Protein AF-A0A925FI63-F1 (afdb_monomer)

Structure (mmCIF, N/CA/C/O backbone):
data_AF-A0A925FI63-F1
#
_entry.id   AF-A0A925FI63-F1
#
loop_
_atom_site.group_PDB
_atom_site.id
_atom_site.type_symbol
_atom_site.label_atom_id
_atom_site.label_alt_id
_atom_site.label_comp_id
_atom_site.label_asym_id
_atom_site.label_entity_id
_atom_site.label_seq_id
_atom_site.pdbx_PDB_ins_code
_atom_site.Cartn_x
_atom_site.Cartn_y
_atom_site.Cartn_z
_atom_site.occupancy
_atom_site.B_iso_or_equiv
_atom_site.auth_seq_id
_atom_site.auth_comp_id
_atom_site.auth_asym_id
_atom_site.auth_atom_id
_atom_site.pdbx_PDB_model_num
ATOM 1 N N . ILE A 1 1 ? -0.414 -4.138 1.742 1.00 45.34 1 ILE A N 1
ATOM 2 C CA . ILE A 1 1 ? 0.112 -5.379 2.376 1.00 45.34 1 ILE A CA 1
ATOM 3 C C . ILE A 1 1 ? -1.006 -6.396 2.605 1.00 45.34 1 ILE A C 1
ATOM 5 O O . ILE A 1 1 ? -0.870 -7.529 2.166 1.00 45.34 1 ILE A O 1
ATOM 9 N N . ILE A 1 2 ? -2.132 -6.002 3.207 1.00 48.38 2 ILE A N 1
ATOM 10 C CA . ILE A 1 2 ? -3.212 -6.936 3.569 1.00 48.38 2 ILE A CA 1
ATOM 11 C C . ILE A 1 2 ? -3.886 -7.582 2.339 1.00 48.38 2 ILE A C 1
ATOM 13 O O . ILE A 1 2 ? -4.010 -8.804 2.299 1.00 48.38 2 ILE A O 1
ATOM 17 N N . ASN A 1 3 ? -4.197 -6.800 1.296 1.00 46.66 3 ASN A N 1
ATOM 18 C CA . ASN A 1 3 ? -4.829 -7.303 0.059 1.00 46.66 3 ASN A CA 1
ATOM 19 C C . ASN A 1 3 ? -3.966 -8.270 -0.764 1.00 46.66 3 ASN A C 1
ATOM 21 O O . ASN A 1 3 ? -4.492 -8.965 -1.622 1.00 46.66 3 ASN A O 1
ATOM 25 N N . CYS A 1 4 ? -2.649 -8.308 -0.549 1.00 39.97 4 CYS A N 1
ATOM 26 C CA . CYS A 1 4 ? -1.737 -9.068 -1.411 1.00 39.97 4 CYS A CA 1
ATOM 27 C C . CYS A 1 4 ? -1.257 -10.383 -0.780 1.00 39.97 4 CYS A C 1
ATOM 29 O O . CYS A 1 4 ? -0.606 -11.169 -1.460 1.00 39.97 4 CYS A O 1
ATOM 31 N N . GLY A 1 5 ? -1.536 -10.622 0.508 1.00 48.56 5 GLY A N 1
ATOM 32 C CA . GLY A 1 5 ? -0.980 -11.772 1.230 1.00 48.56 5 GLY A CA 1
ATOM 33 C C . GLY A 1 5 ? -1.893 -12.349 2.304 1.00 48.56 5 GLY A C 1
ATOM 34 O O . GLY A 1 5 ? -2.133 -13.551 2.299 1.00 48.56 5 GLY A O 1
ATOM 35 N N . LEU A 1 6 ? -2.437 -11.510 3.193 1.00 51.53 6 LEU A N 1
ATOM 36 C CA . LEU A 1 6 ? -3.276 -11.982 4.301 1.00 51.53 6 LEU A CA 1
ATOM 37 C C . LEU A 1 6 ? -4.616 -12.539 3.795 1.00 51.53 6 LEU A C 1
ATOM 39 O O . LEU A 1 6 ? -5.039 -13.605 4.227 1.00 51.53 6 LEU A O 1
ATOM 43 N N . ALA A 1 7 ? -5.242 -11.862 2.829 1.00 54.31 7 ALA A N 1
ATOM 44 C CA . ALA A 1 7 ? -6.525 -12.285 2.267 1.00 54.31 7 ALA A CA 1
ATOM 45 C C . ALA A 1 7 ? -6.480 -13.672 1.594 1.00 54.31 7 ALA A C 1
ATOM 47 O O . ALA A 1 7 ? -7.486 -14.369 1.581 1.00 54.31 7 ALA A O 1
ATOM 48 N N . ASN A 1 8 ? -5.309 -14.102 1.106 1.00 54.06 8 ASN A N 1
ATOM 49 C CA . ASN A 1 8 ? -5.122 -15.409 0.466 1.00 54.06 8 ASN A CA 1
ATOM 50 C C . ASN A 1 8 ? -4.981 -16.571 1.465 1.00 54.06 8 ASN A C 1
ATOM 52 O O . ASN A 1 8 ? -4.957 -17.724 1.040 1.00 54.06 8 ASN A O 1
ATOM 56 N N . GLN A 1 9 ? -4.839 -16.292 2.767 1.00 56.41 9 GLN A N 1
ATOM 57 C CA . GLN A 1 9 ? -4.742 -17.327 3.805 1.00 56.41 9 GLN A CA 1
ATOM 58 C C . GLN A 1 9 ? -6.076 -17.638 4.489 1.00 56.41 9 GLN A C 1
ATOM 60 O O . GLN A 1 9 ? -6.169 -18.636 5.199 1.00 56.41 9 GLN A O 1
ATOM 65 N N . PHE A 1 10 ? -7.102 -16.816 4.268 1.00 53.41 10 PHE A N 1
ATOM 66 C CA . PHE A 1 10 ? -8.439 -17.044 4.800 1.00 53.41 10 PHE A CA 1
ATOM 67 C C . PHE A 1 10 ? -9.360 -17.579 3.706 1.00 53.41 10 PHE A C 1
ATOM 69 O O . PHE A 1 10 ? -9.357 -17.079 2.580 1.00 53.41 10 PHE A O 1
ATOM 76 N N . VAL A 1 11 ? -10.191 -18.568 4.039 1.00 56.22 11 VAL A N 1
ATOM 77 C CA . VAL A 1 11 ? -11.285 -18.963 3.151 1.00 56.22 11 VAL A CA 1
ATOM 78 C C . VAL A 1 11 ? -12.313 -17.833 3.169 1.00 56.22 11 VAL A C 1
ATOM 80 O O . VAL A 1 11 ? -12.628 -17.285 4.225 1.00 56.22 11 VAL A O 1
ATOM 83 N N . ALA A 1 12 ? -12.855 -17.463 2.006 1.00 59.50 12 ALA A N 1
ATOM 84 C CA . ALA A 1 12 ? -13.860 -16.401 1.907 1.00 59.50 12 ALA A CA 1
ATOM 85 C C . ALA A 1 12 ? -15.087 -16.652 2.812 1.00 59.50 12 ALA A C 1
ATOM 87 O O . ALA A 1 12 ? -15.802 -15.715 3.149 1.00 59.50 12 ALA A O 1
ATOM 88 N N . SER A 1 13 ? -15.327 -17.897 3.234 1.00 62.25 13 SER A N 1
ATOM 89 C CA . SER A 1 13 ? -16.376 -18.303 4.174 1.00 62.25 13 SER A CA 1
ATOM 90 C C . SER A 1 13 ? -16.110 -17.964 5.643 1.00 62.25 13 SER A C 1
ATOM 92 O O . SER A 1 13 ? -17.031 -18.094 6.439 1.00 62.25 13 SER A O 1
ATOM 94 N N . ASP A 1 14 ? -14.906 -17.540 6.027 1.00 69.06 14 ASP A N 1
ATOM 95 C CA . ASP A 1 14 ? -14.520 -17.527 7.451 1.00 69.06 14 ASP A CA 1
ATOM 96 C C . ASP A 1 14 ? -14.537 -16.126 8.072 1.00 69.06 14 ASP A C 1
ATOM 98 O O . ASP A 1 14 ? -14.481 -15.969 9.292 1.00 69.06 14 ASP A O 1
ATOM 102 N N . TRP A 1 15 ? -14.619 -15.091 7.239 1.00 80.31 15 TRP A N 1
ATOM 103 C CA . TRP A 1 15 ? -14.529 -13.699 7.662 1.00 80.31 15 TRP A CA 1
ATOM 104 C C . TRP A 1 15 ? -15.121 -12.760 6.609 1.00 80.31 15 TRP A C 1
ATOM 106 O O . TRP A 1 15 ? -15.224 -13.114 5.432 1.00 80.31 15 TRP A O 1
ATOM 116 N N . LEU A 1 16 ? -15.494 -11.553 7.034 1.00 84.00 16 LEU A N 1
ATOM 117 C CA . LEU A 1 16 ? -15.921 -10.473 6.146 1.00 84.00 16 LEU A CA 1
ATOM 118 C C . LEU A 1 16 ? -14.980 -9.265 6.298 1.00 84.00 16 LEU A C 1
ATOM 120 O O . LEU A 1 16 ? -15.116 -8.515 7.267 1.00 84.00 16 LEU A O 1
ATOM 124 N N . PRO A 1 17 ? -14.009 -9.074 5.386 1.00 88.25 17 PRO A N 1
ATOM 125 C CA . PRO A 1 17 ? -13.094 -7.940 5.444 1.00 88.25 17 PRO A CA 1
ATOM 126 C C . PRO A 1 17 ? -13.713 -6.669 4.859 1.00 88.25 17 PRO A C 1
ATOM 128 O O . PRO A 1 17 ? -14.092 -6.644 3.689 1.00 88.25 17 PRO A O 1
ATOM 131 N N . LEU A 1 18 ? -13.723 -5.589 5.640 1.00 89.88 18 LEU A N 1
ATOM 132 C CA . LEU A 1 18 ? -14.043 -4.240 5.177 1.00 89.88 18 LEU A CA 1
ATOM 133 C C . LEU A 1 18 ? -12.811 -3.353 5.293 1.00 89.88 18 LEU A C 1
ATOM 135 O O . LEU A 1 18 ? -12.289 -3.123 6.383 1.00 89.88 18 LEU A O 1
ATOM 139 N N . TYR A 1 19 ? -12.354 -2.845 4.155 1.00 89.31 19 TYR A N 1
ATOM 140 C CA . TYR A 1 19 ? -11.209 -1.948 4.087 1.00 89.31 19 TYR A CA 1
ATOM 141 C C . TYR A 1 19 ? -11.679 -0.505 4.155 1.00 89.31 19 TYR A C 1
ATOM 143 O O . TYR A 1 19 ? -12.464 -0.062 3.319 1.00 89.31 19 TYR A O 1
ATOM 151 N N . VAL A 1 20 ? -11.155 0.234 5.125 1.00 90.69 20 VAL A N 1
ATOM 152 C CA . VAL A 1 20 ? -11.489 1.636 5.352 1.00 90.69 20 VAL A CA 1
ATOM 153 C C . VAL A 1 20 ? -10.213 2.463 5.259 1.00 90.69 20 VAL A C 1
ATOM 155 O O . VAL A 1 20 ? -9.193 2.151 5.874 1.00 90.69 20 VAL A O 1
ATOM 158 N N . ARG A 1 21 ? -10.276 3.530 4.467 1.00 88.62 21 ARG A N 1
ATOM 159 C CA . ARG A 1 21 ? -9.294 4.619 4.439 1.00 88.62 21 ARG A CA 1
ATOM 160 C C . ARG A 1 21 ? -10.022 5.914 4.753 1.00 88.62 21 ARG A C 1
ATOM 162 O O . ARG A 1 21 ? -11.227 5.990 4.527 1.00 88.62 21 ARG A O 1
ATOM 169 N N . ARG A 1 22 ? -9.307 6.930 5.238 1.00 87.44 22 ARG A N 1
ATOM 170 C CA . ARG A 1 22 ? -9.926 8.204 5.626 1.00 87.44 22 ARG A CA 1
ATOM 171 C C . ARG A 1 22 ? -10.700 8.839 4.469 1.00 87.44 22 ARG A C 1
ATOM 173 O O . ARG A 1 22 ? -11.869 9.171 4.630 1.00 87.44 22 ARG A O 1
ATOM 180 N N . GLY A 1 23 ? -10.063 9.008 3.309 1.00 84.94 23 GLY A N 1
ATOM 181 C CA . GLY A 1 23 ? -10.637 9.825 2.237 1.00 84.94 23 GLY A CA 1
ATOM 182 C C . GLY A 1 23 ? -10.807 11.270 2.718 1.00 84.94 23 GLY A C 1
ATOM 183 O O . GLY A 1 23 ? -9.827 11.897 3.118 1.00 84.94 23 GLY A O 1
ATOM 184 N N . THR A 1 24 ? -12.041 11.778 2.716 1.00 81.88 24 THR A N 1
ATOM 185 C CA . THR A 1 24 ? -12.389 13.103 3.259 1.00 81.88 24 THR A CA 1
ATOM 186 C C . THR A 1 24 ? -12.536 13.105 4.779 1.00 81.88 24 THR A C 1
ATOM 188 O O . THR A 1 24 ? -12.012 14.004 5.427 1.00 81.88 24 THR A O 1
ATOM 191 N N . GLU A 1 25 ? -13.218 12.107 5.342 1.00 89.19 25 GLU A N 1
ATOM 192 C CA . GLU A 1 25 ? -13.495 11.966 6.776 1.00 89.19 25 GLU A CA 1
ATOM 193 C C . GLU A 1 25 ? -13.650 10.473 7.114 1.00 89.19 25 GLU A C 1
ATOM 195 O O . GLU A 1 25 ? -14.306 9.719 6.386 1.00 89.19 25 GLU A O 1
ATOM 200 N N . LEU A 1 26 ? -12.985 10.020 8.180 1.00 90.31 26 LEU A N 1
ATOM 201 C CA . LEU A 1 26 ? -12.844 8.598 8.492 1.00 90.31 26 LEU A CA 1
ATOM 202 C C . LEU A 1 26 ? -14.141 7.920 8.957 1.00 90.31 26 LEU A C 1
ATOM 204 O O . LEU A 1 26 ? -14.390 6.778 8.571 1.00 90.31 26 LEU A O 1
ATOM 208 N N . ASN A 1 27 ? -14.946 8.592 9.779 1.00 90.94 27 ASN A N 1
ATOM 209 C CA . ASN A 1 27 ? -16.224 8.075 10.271 1.00 90.94 27 ASN A CA 1
ATOM 210 C C . ASN A 1 27 ? -17.210 7.920 9.107 1.00 90.94 27 ASN A C 1
ATOM 212 O O . ASN A 1 27 ? -17.804 6.859 8.950 1.00 90.94 27 ASN A O 1
ATOM 216 N N . GLU A 1 28 ? -17.288 8.913 8.217 1.00 89.38 28 GLU A N 1
ATOM 217 C CA . GLU A 1 28 ? -18.109 8.807 7.003 1.00 89.38 28 GLU A CA 1
ATOM 218 C C . GLU A 1 28 ? -17.638 7.673 6.085 1.00 89.38 28 GLU A C 1
ATOM 220 O O . GLU A 1 28 ? -18.441 6.971 5.470 1.00 89.38 28 GLU A O 1
ATOM 225 N N . SER A 1 29 ? -16.323 7.485 5.959 1.00 90.19 29 SER A N 1
ATOM 226 C CA . SER A 1 29 ? -15.766 6.389 5.165 1.00 90.19 29 SER A CA 1
ATOM 227 C C . SER A 1 29 ? -16.062 5.016 5.771 1.00 90.19 29 SER A C 1
ATOM 229 O O . SER A 1 29 ? -16.302 4.073 5.016 1.00 90.19 29 SER A O 1
ATOM 231 N N . LEU A 1 30 ? -16.094 4.902 7.101 1.00 91.44 30 LEU A N 1
ATOM 232 C CA . LEU A 1 30 ? -16.536 3.693 7.793 1.00 91.44 30 LEU A CA 1
ATOM 233 C C . LEU A 1 30 ? -18.023 3.419 7.531 1.00 91.44 30 LEU A C 1
ATOM 235 O O . LEU A 1 30 ? -18.362 2.307 7.128 1.00 91.44 30 LEU A O 1
ATOM 239 N N . ASP A 1 31 ? -18.882 4.430 7.672 1.00 89.50 31 ASP A N 1
ATOM 240 C CA . ASP A 1 31 ? -20.321 4.306 7.409 1.00 89.50 31 ASP A CA 1
ATOM 241 C C . ASP A 1 31 ? -20.589 3.875 5.963 1.00 89.50 31 ASP A C 1
ATOM 243 O O . ASP A 1 31 ? -21.378 2.964 5.709 1.00 89.50 31 ASP A O 1
ATOM 247 N N . ARG A 1 32 ? -19.878 4.472 4.996 1.00 88.38 32 ARG A N 1
ATOM 248 C CA . ARG A 1 32 ? -19.961 4.075 3.582 1.00 88.38 32 ARG A CA 1
ATOM 249 C C . ARG A 1 32 ? -19.519 2.631 3.361 1.00 88.38 32 ARG A C 1
ATOM 251 O O . ARG A 1 32 ? -20.158 1.927 2.584 1.00 88.38 32 ARG A O 1
ATOM 258 N N . ALA A 1 33 ? -18.445 2.186 4.015 1.00 89.25 33 ALA A N 1
ATOM 259 C CA . ALA A 1 33 ? -17.952 0.817 3.879 1.00 89.25 33 ALA A CA 1
ATOM 260 C C . ALA A 1 33 ? -18.935 -0.211 4.462 1.00 89.25 33 ALA A C 1
ATOM 262 O O . ALA A 1 33 ? -19.157 -1.254 3.850 1.00 89.25 33 ALA A O 1
ATOM 263 N N . LEU A 1 34 ? -19.552 0.098 5.606 1.00 88.56 34 LEU A N 1
ATOM 264 C CA . LEU A 1 34 ? -20.586 -0.734 6.226 1.00 88.56 34 LEU A CA 1
ATOM 265 C C . LEU A 1 34 ? -21.856 -0.782 5.370 1.00 88.56 34 LEU A C 1
ATOM 267 O O . LEU A 1 34 ? -22.384 -1.861 5.116 1.00 88.56 34 LEU A O 1
ATOM 271 N N . ALA A 1 35 ? -22.310 0.367 4.866 1.00 86.00 35 ALA A N 1
ATOM 272 C CA . ALA A 1 35 ? -23.484 0.445 4.001 1.00 86.00 35 ALA A CA 1
ATOM 273 C C . ALA A 1 35 ? -23.282 -0.300 2.673 1.00 86.00 35 ALA A C 1
ATOM 275 O O . ALA A 1 35 ? -24.187 -0.988 2.218 1.00 86.00 35 ALA A O 1
ATOM 276 N N . ALA A 1 36 ? -22.094 -0.206 2.067 1.00 85.81 36 ALA A N 1
ATOM 277 C CA . ALA A 1 36 ? -21.779 -0.912 0.824 1.00 85.81 36 ALA A CA 1
ATOM 278 C C . ALA A 1 36 ? -21.713 -2.440 0.993 1.00 85.81 36 ALA A C 1
ATOM 280 O O . ALA A 1 36 ? -21.886 -3.168 0.017 1.00 85.81 36 ALA A O 1
ATOM 281 N N . ALA A 1 37 ? -21.441 -2.922 2.208 1.00 84.56 37 ALA A N 1
ATOM 282 C CA . ALA A 1 37 ? -21.409 -4.346 2.520 1.00 84.56 37 ALA A CA 1
ATOM 283 C C . ALA A 1 37 ? -22.802 -4.941 2.774 1.00 84.56 37 ALA A C 1
ATOM 285 O O . ALA A 1 37 ? -22.958 -6.152 2.675 1.00 84.56 37 ALA A O 1
ATOM 286 N N . ASN A 1 38 ? -23.793 -4.105 3.092 1.00 81.12 38 ASN A N 1
ATOM 287 C CA . ASN A 1 38 ? -25.161 -4.527 3.371 1.00 81.12 38 ASN A CA 1
ATOM 288 C C . ASN A 1 38 ? -25.912 -4.723 2.048 1.00 81.12 38 ASN A C 1
ATOM 290 O O . ASN A 1 38 ? -26.281 -3.755 1.377 1.00 81.12 38 ASN A O 1
ATOM 294 N N . THR A 1 39 ? -26.105 -5.981 1.650 1.00 72.00 39 THR A N 1
ATOM 295 C CA . THR A 1 39 ? -26.729 -6.326 0.365 1.00 72.00 39 THR A CA 1
ATOM 296 C C . THR A 1 39 ? -28.251 -6.375 0.426 1.00 72.00 39 THR A C 1
ATOM 298 O O . THR A 1 39 ? -28.908 -6.092 -0.577 1.00 72.00 39 THR A O 1
ATOM 301 N N . ASP A 1 40 ? -28.815 -6.663 1.597 1.00 67.31 40 ASP A N 1
ATOM 302 C CA . ASP A 1 40 ? -30.262 -6.757 1.808 1.00 67.31 40 ASP A CA 1
ATOM 303 C C . ASP A 1 40 ? -30.962 -5.387 1.906 1.00 67.31 40 ASP A C 1
ATOM 305 O O . ASP A 1 40 ? -32.195 -5.318 1.911 1.00 67.31 40 ASP A O 1
ATOM 309 N N . GLY A 1 41 ? -30.204 -4.284 1.991 1.00 61.34 41 GLY A N 1
ATOM 310 C CA . GLY A 1 41 ? -30.737 -2.916 2.039 1.00 61.34 41 GLY A CA 1
ATOM 311 C C . GLY A 1 41 ? -31.584 -2.627 3.282 1.00 61.34 41 GLY A C 1
ATOM 312 O O . GLY A 1 41 ? -32.287 -1.614 3.340 1.00 61.34 41 GLY A O 1
ATOM 313 N N . ARG A 1 42 ? -31.538 -3.517 4.279 1.00 60.09 42 ARG A N 1
ATOM 314 C CA . ARG A 1 42 ? -32.189 -3.310 5.567 1.00 60.09 42 ARG A CA 1
ATOM 315 C C . ARG A 1 42 ? -31.421 -2.225 6.304 1.00 60.09 42 ARG A C 1
ATOM 317 O O . ARG A 1 42 ? -30.203 -2.283 6.423 1.00 60.09 42 ARG A O 1
ATOM 324 N N . GLN A 1 43 ? -32.129 -1.186 6.725 1.00 58.06 43 GLN A N 1
ATOM 325 C CA . GLN A 1 43 ? -31.532 -0.163 7.566 1.00 58.06 43 GLN A CA 1
ATOM 326 C C . GLN A 1 43 ? -31.509 -0.672 9.001 1.00 58.06 43 GLN A C 1
ATOM 328 O O . GLN A 1 43 ? -32.552 -1.081 9.520 1.00 58.06 43 GLN A O 1
ATOM 333 N N . ALA A 1 44 ? -30.342 -0.579 9.638 1.00 60.28 44 ALA A N 1
ATOM 334 C CA . ALA A 1 44 ? -30.198 -0.825 11.062 1.00 60.28 44 ALA A CA 1
ATOM 335 C C . ALA A 1 44 ? -31.259 -0.007 11.811 1.00 60.28 44 ALA A C 1
ATOM 337 O O . ALA A 1 44 ? -31.271 1.223 11.753 1.00 60.28 44 ALA A O 1
ATOM 338 N N . VAL A 1 45 ? -32.183 -0.716 12.461 1.00 54.25 45 VAL A N 1
ATOM 339 C CA . VAL A 1 45 ? -33.442 -0.145 12.972 1.00 54.25 45 VAL A CA 1
ATOM 340 C C . VAL A 1 45 ? -33.200 0.863 14.099 1.00 54.25 45 VAL A C 1
ATOM 342 O O . VAL A 1 45 ? -34.012 1.758 14.298 1.00 54.25 45 VAL A O 1
ATOM 345 N N . ASP A 1 46 ? -32.075 0.747 14.802 1.00 58.19 46 ASP A N 1
ATOM 346 C CA . ASP A 1 46 ? -31.565 1.740 15.743 1.00 58.19 46 ASP A CA 1
ATOM 347 C C . ASP A 1 46 ? -30.153 1.308 16.182 1.00 58.19 46 ASP A C 1
ATOM 349 O O . ASP A 1 46 ? -29.913 0.108 16.358 1.00 58.19 46 ASP A O 1
ATOM 353 N N . GLY A 1 47 ? -29.213 2.240 16.378 1.00 60.66 47 GLY A N 1
ATOM 354 C CA . GLY A 1 47 ? -27.926 1.920 17.032 1.00 60.66 47 GLY A CA 1
ATOM 355 C C . GLY A 1 47 ? -26.627 2.252 16.289 1.00 60.66 47 GLY A C 1
ATOM 356 O O . GLY A 1 47 ? -25.589 1.677 16.626 1.00 60.66 47 GLY A O 1
ATOM 357 N N . GLY A 1 48 ? -26.657 3.158 15.306 1.00 78.44 48 GLY A N 1
ATOM 358 C CA . GLY A 1 48 ? -25.447 3.682 14.656 1.00 78.44 48 GLY A CA 1
ATOM 359 C C . GLY A 1 48 ? -24.545 2.589 14.066 1.00 78.44 48 GLY A C 1
ATOM 360 O O . GLY A 1 48 ? -25.024 1.560 13.582 1.00 78.44 48 GLY A O 1
ATOM 361 N N . VAL A 1 49 ? -23.229 2.792 14.140 1.00 83.62 49 VAL A N 1
ATOM 362 C CA . VAL A 1 49 ? -22.211 1.874 13.594 1.00 83.62 49 VAL A CA 1
ATOM 363 C C . VAL A 1 49 ? -22.323 0.468 14.205 1.00 83.62 49 VAL A C 1
ATOM 365 O O . VAL A 1 49 ? -22.207 -0.538 13.505 1.00 83.62 49 VAL A O 1
ATOM 368 N N . VAL A 1 50 ? -22.616 0.365 15.506 1.00 85.31 50 VAL A N 1
ATOM 369 C CA . VAL A 1 50 ? -22.784 -0.929 16.194 1.00 85.31 50 VAL A CA 1
ATOM 370 C C . VAL A 1 50 ? -23.973 -1.713 15.641 1.00 85.31 50 VAL A C 1
ATOM 372 O O . VAL A 1 50 ? -23.874 -2.928 15.453 1.00 85.31 50 VAL A O 1
ATOM 375 N N . GLY A 1 51 ? -25.089 -1.029 15.378 1.00 84.19 51 GLY A N 1
ATOM 376 C CA . GLY A 1 51 ? -26.279 -1.624 14.772 1.00 84.19 51 GLY A CA 1
ATOM 377 C C . GLY A 1 51 ? -25.978 -2.202 13.391 1.00 84.19 51 GLY A C 1
ATOM 378 O O . GLY A 1 51 ? -26.276 -3.369 13.141 1.00 84.19 51 GLY A O 1
ATOM 379 N N . GLN A 1 52 ? -25.289 -1.429 12.547 1.00 85.38 52 GLN A N 1
ATOM 380 C CA . GLN A 1 52 ? -24.879 -1.864 11.207 1.00 85.38 52 GLN A CA 1
ATOM 381 C C . GLN A 1 52 ? -23.967 -3.097 11.249 1.00 85.38 52 GLN A C 1
ATOM 383 O O . GLN A 1 52 ? -24.179 -4.054 10.511 1.00 85.38 52 GLN A O 1
ATOM 388 N N . VAL A 1 53 ? -22.984 -3.126 12.154 1.00 86.12 53 VAL A N 1
ATOM 389 C CA . VAL A 1 53 ? -22.090 -4.286 12.307 1.00 86.12 53 VAL A CA 1
ATOM 390 C C . VAL A 1 53 ? -22.846 -5.535 12.760 1.00 86.12 53 VAL A C 1
ATOM 392 O O . VAL A 1 53 ? -22.570 -6.633 12.273 1.00 86.12 53 VAL A O 1
ATOM 395 N N . ARG A 1 54 ? -23.807 -5.394 13.680 1.00 84.62 54 ARG A N 1
ATOM 396 C CA . ARG A 1 54 ? -24.644 -6.521 14.122 1.00 84.62 54 ARG A CA 1
ATOM 397 C C . ARG A 1 54 ? -25.511 -7.059 12.991 1.00 84.62 54 ARG A C 1
ATOM 399 O O . ARG A 1 54 ? -25.637 -8.272 12.866 1.00 84.62 54 ARG A O 1
ATOM 406 N N . GLU A 1 55 ? -26.082 -6.178 12.182 1.00 84.00 55 GLU A N 1
ATOM 407 C CA . GLU A 1 55 ? -26.897 -6.560 11.031 1.00 84.00 55 GLU A CA 1
ATOM 408 C C . GLU A 1 55 ? -26.075 -7.315 9.983 1.00 84.00 55 GLU A C 1
ATOM 410 O O . GLU A 1 55 ? -26.439 -8.431 9.622 1.00 84.00 55 GLU A O 1
ATOM 415 N N . LEU A 1 56 ? -24.902 -6.791 9.615 1.00 85.00 56 LEU A N 1
ATOM 416 C CA . LEU A 1 56 ? -23.971 -7.467 8.703 1.00 85.00 56 LEU A CA 1
ATOM 417 C C . LEU A 1 56 ? -23.531 -8.838 9.227 1.00 85.00 56 LEU A C 1
ATOM 419 O O . LEU A 1 56 ? -23.414 -9.800 8.467 1.00 85.00 56 LEU A O 1
ATOM 423 N N . TYR A 1 57 ? -23.297 -8.951 10.537 1.00 84.31 57 TYR A N 1
ATOM 424 C CA . TYR A 1 57 ? -22.977 -10.235 11.155 1.00 84.31 57 TYR A CA 1
ATOM 425 C C . TYR A 1 57 ? -24.134 -11.238 11.024 1.00 84.31 57 TYR A C 1
ATOM 427 O O . TYR A 1 57 ? -23.884 -12.406 10.733 1.00 84.31 57 TYR A O 1
ATOM 435 N N . LEU A 1 58 ? -25.386 -10.805 11.212 1.00 82.56 58 LEU A N 1
ATOM 436 C CA . LEU A 1 58 ? -26.574 -11.659 11.071 1.00 82.56 58 LEU A CA 1
ATOM 437 C C . LEU A 1 58 ? -26.889 -12.014 9.611 1.00 82.56 58 LEU A C 1
ATOM 439 O O . LEU A 1 58 ? -27.444 -13.078 9.357 1.00 82.56 58 LEU A O 1
ATOM 443 N N . GLU A 1 59 ? -26.541 -11.148 8.661 1.00 81.69 59 GLU A N 1
ATOM 444 C CA . GLU A 1 59 ? -26.700 -11.397 7.225 1.00 81.69 59 GLU A CA 1
ATOM 445 C C . GLU A 1 59 ? -25.683 -12.432 6.730 1.00 81.69 59 GLU A C 1
ATOM 447 O O . GLU A 1 59 ? -26.022 -13.387 6.030 1.00 81.69 59 GLU A O 1
ATOM 452 N N . HIS A 1 60 ? -24.421 -12.278 7.131 1.00 80.06 60 HIS A N 1
ATOM 453 C CA . HIS A 1 60 ? -23.327 -13.081 6.596 1.00 80.06 60 HIS A CA 1
ATOM 454 C C . HIS A 1 60 ? -22.890 -14.244 7.486 1.00 80.06 60 HIS A C 1
ATOM 456 O O . HIS A 1 60 ? -22.081 -15.049 7.022 1.00 80.06 60 HIS A O 1
ATOM 462 N N . TYR A 1 61 ? -23.369 -14.318 8.734 1.00 80.56 61 TYR A N 1
ATOM 463 C CA . TYR A 1 61 ? -22.992 -15.301 9.764 1.00 80.56 61 TYR A CA 1
ATOM 464 C C . TYR A 1 61 ? -21.473 -15.483 9.925 1.00 80.56 61 TYR A C 1
ATOM 466 O O . TYR A 1 61 ? -20.985 -16.568 10.242 1.00 80.56 61 TYR A O 1
ATOM 474 N N . ARG A 1 62 ? -20.710 -14.409 9.696 1.00 83.00 62 ARG A N 1
ATOM 475 C CA . ARG A 1 62 ? -19.241 -14.396 9.700 1.00 83.00 62 ARG A CA 1
ATOM 476 C C . ARG A 1 62 ? -18.731 -13.200 10.495 1.00 83.00 62 ARG A C 1
ATOM 478 O O . ARG A 1 62 ? -19.327 -12.128 10.400 1.00 83.00 62 ARG A O 1
ATOM 485 N N . PRO A 1 63 ? -17.635 -13.348 11.259 1.00 84.31 63 PRO A N 1
ATOM 486 C CA . PRO A 1 63 ? -17.039 -12.228 11.975 1.00 84.31 63 PRO A CA 1
ATOM 487 C C . PRO A 1 63 ? -16.574 -11.140 10.998 1.00 84.31 63 PRO A C 1
ATOM 489 O O . PRO A 1 63 ? -15.936 -11.424 9.978 1.00 84.31 63 PRO A O 1
ATOM 492 N N . LEU A 1 64 ? -16.885 -9.890 11.333 1.00 88.00 64 LEU A N 1
ATOM 493 C CA . LEU A 1 64 ? -16.508 -8.713 10.563 1.00 88.00 64 LEU A CA 1
ATOM 494 C C . LEU A 1 64 ? -15.081 -8.291 10.914 1.00 88.00 64 LEU A C 1
ATOM 496 O O . LEU A 1 64 ? -14.732 -8.201 12.090 1.00 88.00 64 LEU A O 1
ATOM 500 N N . TYR A 1 65 ? -14.266 -8.001 9.907 1.00 90.25 65 TYR A N 1
ATOM 501 C CA . TYR A 1 65 ? -12.914 -7.477 10.072 1.00 90.25 65 TYR A CA 1
ATOM 502 C C . TYR A 1 65 ? -12.847 -6.074 9.484 1.00 90.25 65 TYR A C 1
ATOM 504 O O . TYR A 1 65 ? -12.766 -5.905 8.271 1.00 90.25 65 TYR A O 1
ATOM 512 N N . LEU A 1 66 ? -12.861 -5.068 10.353 1.00 92.00 66 LEU A N 1
ATOM 513 C CA . LEU A 1 66 ? -12.669 -3.672 9.981 1.00 92.00 66 LEU A CA 1
ATOM 514 C C . LEU A 1 66 ? -11.174 -3.383 9.893 1.00 92.00 66 LEU A C 1
ATOM 516 O O . LEU A 1 66 ? -10.454 -3.445 10.889 1.00 92.00 66 LEU A O 1
ATOM 520 N N . ILE A 1 67 ? -10.704 -3.096 8.689 1.00 93.25 67 ILE A N 1
ATOM 521 C CA . ILE A 1 67 ? -9.291 -2.945 8.374 1.00 93.25 67 ILE A CA 1
ATOM 522 C C . ILE A 1 67 ? -9.042 -1.494 7.982 1.00 93.25 67 ILE A C 1
ATOM 524 O O . ILE A 1 67 ? -9.345 -1.079 6.864 1.00 93.25 67 ILE A O 1
ATOM 528 N N . PHE A 1 68 ? -8.462 -0.734 8.903 1.00 93.31 68 PHE A N 1
ATOM 529 C CA . PHE A 1 68 ? -8.089 0.658 8.694 1.00 93.31 68 PHE A CA 1
ATOM 530 C C . PHE A 1 68 ? -6.670 0.723 8.124 1.00 93.31 68 PHE A C 1
ATOM 532 O O . PHE A 1 68 ? -5.697 0.510 8.846 1.00 93.31 68 PHE A O 1
ATOM 539 N N . ASP A 1 69 ? -6.552 0.970 6.820 1.00 89.44 69 ASP A N 1
ATOM 540 C CA . ASP A 1 69 ? -5.265 1.106 6.125 1.00 89.44 69 ASP A CA 1
ATOM 541 C C . ASP A 1 69 ? -4.843 2.580 6.064 1.00 89.44 69 ASP A C 1
ATOM 543 O O . ASP A 1 69 ? -5.694 3.458 5.937 1.00 89.44 69 ASP A O 1
ATOM 547 N N . GLN A 1 70 ? -3.535 2.851 6.125 1.00 86.19 70 GLN A N 1
ATOM 548 C CA . GLN A 1 70 ? -2.983 4.218 6.166 1.00 86.19 70 GLN A CA 1
ATOM 549 C C . GLN A 1 70 ? -3.597 5.076 7.287 1.00 86.19 70 GLN A C 1
ATOM 551 O O . GLN A 1 70 ? -3.950 6.239 7.088 1.00 86.19 70 GLN A O 1
ATOM 556 N N . PHE A 1 71 ? -3.742 4.496 8.481 1.00 93.12 71 PHE A N 1
ATOM 557 C CA . PHE A 1 71 ? -4.419 5.140 9.606 1.00 93.12 71 PHE A CA 1
ATOM 558 C C . PHE A 1 71 ? -3.761 6.460 10.040 1.00 93.12 71 PHE A C 1
ATOM 560 O O . PHE A 1 71 ? -4.424 7.309 10.631 1.00 93.12 71 PHE A O 1
ATOM 567 N N . GLU A 1 72 ? -2.487 6.681 9.694 1.00 88.50 72 GLU A N 1
ATOM 568 C CA . GLU A 1 72 ? -1.802 7.949 9.945 1.00 88.50 72 GLU A CA 1
ATOM 569 C C . GLU A 1 72 ? -2.514 9.174 9.345 1.00 88.50 72 GLU A C 1
ATOM 571 O O . GLU A 1 72 ? -2.376 10.278 9.869 1.00 88.50 72 GLU A O 1
ATOM 576 N N . GLU A 1 73 ? -3.311 9.002 8.285 1.00 84.88 73 GLU A N 1
ATOM 577 C CA . GLU A 1 73 ? -4.049 10.101 7.650 1.00 84.88 73 GLU A CA 1
ATOM 578 C C . GLU A 1 73 ? -5.033 10.787 8.607 1.00 84.88 73 GLU A C 1
ATOM 580 O O . GLU A 1 73 ? -5.257 11.992 8.488 1.00 84.88 73 GLU A O 1
ATOM 585 N N . LEU A 1 74 ? -5.561 10.056 9.596 1.00 90.44 74 LEU A N 1
ATOM 586 C CA . LEU A 1 74 ? -6.414 10.609 10.651 1.00 90.44 74 LEU A CA 1
ATOM 587 C C . LEU A 1 74 ? -5.682 11.676 11.487 1.00 90.44 74 LEU A C 1
ATOM 589 O O . LEU A 1 74 ? -6.296 12.638 11.946 1.00 90.44 74 LEU A O 1
ATOM 593 N N . PHE A 1 75 ? -4.370 11.523 11.671 1.00 87.31 75 PHE A N 1
ATOM 594 C CA . PHE A 1 75 ? -3.541 12.463 12.433 1.00 87.31 75 PHE A CA 1
ATOM 595 C C . PHE A 1 75 ? -2.965 13.578 11.563 1.00 87.31 75 PHE A C 1
ATOM 597 O O . PHE A 1 75 ? -2.771 14.688 12.045 1.00 87.31 75 PHE A O 1
ATOM 604 N N . ILE A 1 76 ? -2.675 13.282 10.293 1.00 82.06 76 ILE A N 1
ATOM 605 C CA . ILE A 1 76 ? -2.056 14.236 9.363 1.00 82.06 76 ILE A CA 1
ATOM 606 C C . ILE A 1 76 ? -3.085 15.237 8.829 1.00 82.06 76 ILE A C 1
ATOM 608 O O . ILE A 1 76 ? -2.787 16.424 8.728 1.00 82.06 76 ILE A O 1
ATOM 612 N N . LEU A 1 77 ? -4.267 14.751 8.444 1.00 82.25 77 LEU A N 1
ATOM 613 C CA . LEU A 1 77 ? -5.299 15.539 7.762 1.00 82.25 77 LEU A CA 1
ATOM 614 C C . LEU A 1 77 ? -6.578 15.676 8.590 1.00 82.25 77 LEU A C 1
ATOM 616 O O . LEU A 1 77 ? -7.389 16.559 8.319 1.00 82.25 77 LEU A O 1
ATOM 620 N N . GLY A 1 78 ? -6.788 14.786 9.562 1.00 83.00 78 GLY A N 1
ATOM 621 C CA . GLY A 1 78 ? -8.013 14.761 10.346 1.00 83.00 78 GLY A CA 1
ATOM 622 C C . GLY A 1 78 ? -8.058 15.813 11.450 1.00 83.00 78 GLY A C 1
ATOM 623 O O . GLY A 1 78 ? -7.046 16.196 12.038 1.00 83.00 78 GLY A O 1
ATOM 624 N N . SER A 1 79 ? -9.270 16.273 11.755 1.00 88.88 79 SER A N 1
ATOM 625 C CA . SER A 1 79 ? -9.499 17.233 12.841 1.00 88.88 79 SER A CA 1
ATOM 626 C C . SER A 1 79 ? -9.540 16.539 14.209 1.00 88.88 79 SER A C 1
ATOM 628 O O . SER A 1 79 ? -9.887 15.362 14.317 1.00 88.88 79 SER A O 1
ATOM 630 N N . SER A 1 80 ? -9.289 17.274 15.300 1.00 89.50 80 SER A N 1
ATOM 631 C CA . SER A 1 80 ? -9.462 16.718 16.655 1.00 89.50 80 SER A CA 1
ATOM 632 C C . SER A 1 80 ? -10.902 16.259 16.932 1.00 89.50 80 SER A C 1
ATOM 634 O O . SER A 1 80 ? -11.115 15.384 17.767 1.00 89.50 80 SER A O 1
ATOM 636 N N . GLY A 1 81 ? -11.894 16.851 16.256 1.00 92.19 81 GLY A N 1
ATOM 637 C CA . GLY A 1 81 ? -13.294 16.432 16.349 1.00 92.19 81 GLY A CA 1
ATOM 638 C C . GLY A 1 81 ? -13.534 15.084 15.670 1.00 92.19 81 GLY A C 1
ATOM 639 O O . GLY A 1 81 ? -14.114 14.189 16.275 1.00 92.19 81 GLY A O 1
ATOM 640 N N . GLU A 1 82 ? -13.021 14.918 14.450 1.00 92.06 82 GLU A N 1
ATOM 641 C CA . GLU A 1 82 ? -13.036 13.650 13.707 1.00 92.06 82 GLU A CA 1
ATOM 642 C C . GLU A 1 82 ? -12.344 12.525 14.495 1.00 92.06 82 GLU A C 1
ATOM 644 O O . GLU A 1 82 ? -12.920 11.448 14.651 1.00 92.06 82 GLU A O 1
ATOM 649 N N . GLN A 1 83 ? -11.166 12.801 15.067 1.00 93.25 83 GLN A N 1
ATOM 650 C CA . GLN A 1 83 ? -10.423 11.855 15.907 1.00 93.25 83 GLN A CA 1
ATOM 651 C C . GLN A 1 83 ? -11.240 11.388 17.113 1.00 93.25 83 GLN A C 1
ATOM 653 O O . GLN A 1 83 ? -11.391 10.188 17.326 1.00 93.25 83 GLN A O 1
ATOM 658 N N . LYS A 1 84 ? -11.807 12.324 17.887 1.00 92.25 84 LYS A N 1
ATOM 659 C CA . LYS A 1 84 ? -12.604 11.991 19.078 1.00 92.25 84 LYS A CA 1
ATOM 660 C C . LYS A 1 84 ? -13.825 11.146 18.731 1.00 92.25 84 LYS A C 1
ATOM 662 O O . LYS A 1 84 ? -14.039 10.124 19.378 1.00 92.25 84 LYS A O 1
ATOM 667 N N . ARG A 1 85 ? -14.563 11.529 17.681 1.00 92.94 85 ARG A N 1
ATOM 668 C CA . ARG A 1 85 ? -15.702 10.741 17.184 1.00 92.94 85 ARG A CA 1
ATOM 669 C C . ARG A 1 85 ? -15.270 9.327 16.816 1.00 92.94 85 ARG A C 1
ATOM 671 O O . ARG A 1 85 ? -15.901 8.370 17.241 1.00 92.94 85 ARG A O 1
ATOM 678 N N . PHE A 1 86 ? -14.151 9.187 16.106 1.00 93.62 86 PHE A N 1
ATOM 679 C CA . PHE A 1 86 ? -13.651 7.870 15.731 1.00 93.62 86 PHE A CA 1
ATOM 680 C C . PHE A 1 86 ? -13.248 7.024 16.945 1.00 93.62 86 PHE A C 1
ATOM 682 O O . PHE A 1 86 ? -13.516 5.825 16.971 1.00 93.62 86 PHE A O 1
ATOM 689 N N . TYR A 1 87 ? -12.638 7.619 17.972 1.00 93.06 87 TYR A N 1
ATOM 690 C CA . TYR A 1 87 ? -12.255 6.887 19.185 1.00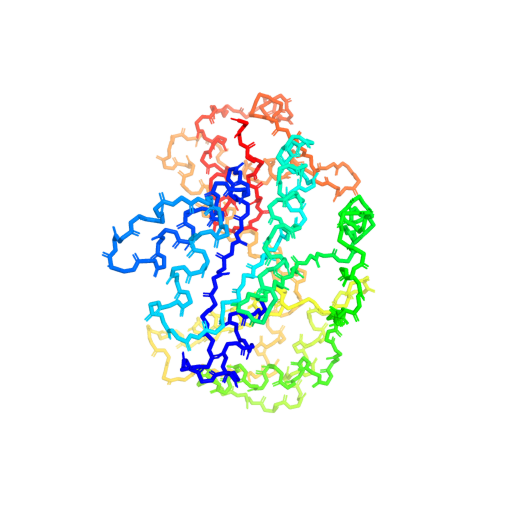 93.06 87 TYR A CA 1
ATOM 691 C C . TYR A 1 87 ? -13.477 6.375 19.947 1.00 93.06 87 TYR A C 1
ATOM 693 O O . TYR A 1 87 ? -13.466 5.247 20.441 1.00 93.06 87 TYR A O 1
ATOM 701 N N . GLU A 1 88 ? -14.537 7.180 20.014 1.00 90.38 88 GLU A N 1
ATOM 702 C CA . GLU A 1 88 ? -15.818 6.781 20.598 1.00 90.38 88 GLU A CA 1
ATOM 703 C C . GLU A 1 88 ? -16.459 5.645 19.793 1.00 90.38 88 GLU A C 1
ATOM 705 O O . GLU A 1 88 ? -16.787 4.610 20.376 1.00 90.38 88 GLU A O 1
ATOM 710 N N . THR A 1 89 ? -16.515 5.775 18.465 1.00 90.44 89 THR A N 1
ATOM 711 C CA . THR A 1 89 ? -16.985 4.719 17.556 1.00 90.44 89 THR A CA 1
ATOM 712 C C . THR A 1 89 ? -16.197 3.421 17.740 1.00 90.44 89 THR A C 1
ATOM 714 O O . THR A 1 89 ? -16.774 2.340 17.848 1.00 90.44 89 THR A O 1
ATOM 717 N N . LEU A 1 90 ? -14.865 3.498 17.827 1.00 90.44 90 LEU A N 1
ATOM 718 C CA . LEU A 1 90 ? -14.016 2.324 18.008 1.00 90.44 90 LEU A CA 1
ATOM 719 C C . LEU A 1 90 ? -14.255 1.655 19.366 1.00 90.44 90 LEU A C 1
ATOM 721 O O . LEU A 1 90 ? -14.350 0.430 19.444 1.00 90.44 90 LEU A O 1
ATOM 725 N N . ARG A 1 91 ? -14.401 2.446 20.434 1.00 88.88 91 ARG A N 1
ATOM 726 C CA . ARG A 1 91 ? -14.756 1.939 21.764 1.00 88.88 91 ARG A CA 1
ATOM 727 C C . ARG A 1 91 ? -16.075 1.172 21.723 1.00 88.88 91 ARG A C 1
ATOM 729 O O . ARG A 1 91 ? -16.160 0.090 22.296 1.00 88.88 91 ARG A O 1
ATOM 736 N N . GLU A 1 92 ? -17.079 1.710 21.038 1.00 88.25 92 GLU A N 1
ATOM 737 C CA . GLU A 1 92 ? -18.389 1.076 20.876 1.00 88.25 92 GLU A CA 1
ATOM 738 C C . GLU A 1 92 ? -18.305 -0.226 20.073 1.00 88.25 92 GLU A C 1
ATOM 740 O O . GLU A 1 92 ? -18.829 -1.251 20.514 1.00 88.25 92 GLU A O 1
ATOM 745 N N . LEU A 1 93 ? -17.566 -0.234 18.962 1.00 87.94 93 LEU A N 1
ATOM 746 C CA . LEU A 1 93 ? -17.323 -1.425 18.141 1.00 87.94 93 LEU A CA 1
ATOM 747 C C . LEU A 1 93 ? -16.666 -2.569 18.922 1.00 87.94 93 LEU A C 1
ATOM 749 O O . LEU A 1 93 ? -17.004 -3.739 18.731 1.00 87.94 93 LEU A O 1
ATOM 753 N N . LEU A 1 94 ? -15.752 -2.248 19.837 1.00 84.62 94 LEU A N 1
ATOM 754 C CA . LEU A 1 94 ? -15.074 -3.254 20.655 1.00 84.62 94 LEU A CA 1
ATOM 755 C C . LEU A 1 94 ? -15.994 -3.883 21.711 1.00 84.62 94 LEU A C 1
ATOM 757 O O . LEU A 1 94 ? -15.754 -5.022 22.115 1.00 84.62 94 LEU A O 1
ATOM 761 N N . THR A 1 95 ? -17.089 -3.218 22.103 1.00 82.50 95 THR A N 1
ATOM 762 C CA . THR A 1 95 ? -18.088 -3.815 23.013 1.00 82.50 95 THR A CA 1
ATOM 763 C C . THR A 1 95 ? -18.857 -4.980 22.385 1.00 82.50 95 THR A C 1
ATOM 765 O O . THR A 1 95 ? -19.434 -5.794 23.105 1.00 82.50 95 THR A O 1
ATOM 768 N N . ILE A 1 96 ? -18.846 -5.101 21.052 1.00 76.69 96 ILE A N 1
ATOM 769 C CA . ILE A 1 96 ? -19.532 -6.178 20.324 1.00 76.69 96 ILE A CA 1
ATOM 770 C C . ILE A 1 96 ? -18.747 -7.508 20.417 1.00 76.69 96 ILE A C 1
ATOM 772 O O . ILE A 1 96 ? -19.297 -8.589 20.209 1.00 76.69 96 ILE A O 1
ATOM 776 N N . GLY A 1 97 ? -17.468 -7.460 20.805 1.00 72.25 97 GLY A N 1
ATOM 777 C CA . GLY A 1 97 ? -16.682 -8.639 21.164 1.00 72.25 97 GLY A CA 1
ATOM 778 C C . GLY A 1 97 ? -16.269 -9.507 19.971 1.00 72.25 97 GLY A C 1
ATOM 779 O O . GLY A 1 97 ? -15.455 -9.109 19.144 1.00 72.25 97 GLY A O 1
ATOM 780 N N . ALA A 1 98 ? -16.740 -10.756 19.920 1.00 68.19 98 ALA A N 1
ATOM 781 C CA . ALA A 1 98 ? -16.250 -11.749 18.956 1.00 68.19 98 ALA A CA 1
ATOM 782 C C . ALA A 1 98 ? -16.736 -11.522 17.514 1.00 68.19 98 ALA A C 1
ATOM 784 O O . ALA A 1 98 ? -16.124 -12.043 16.583 1.00 68.19 98 ALA A O 1
ATOM 785 N N . THR A 1 99 ? -17.805 -10.750 17.323 1.00 79.00 99 THR A N 1
ATOM 786 C CA . THR A 1 99 ? -18.420 -10.516 16.009 1.00 79.00 99 THR A CA 1
ATOM 787 C C . THR A 1 99 ? -17.696 -9.452 1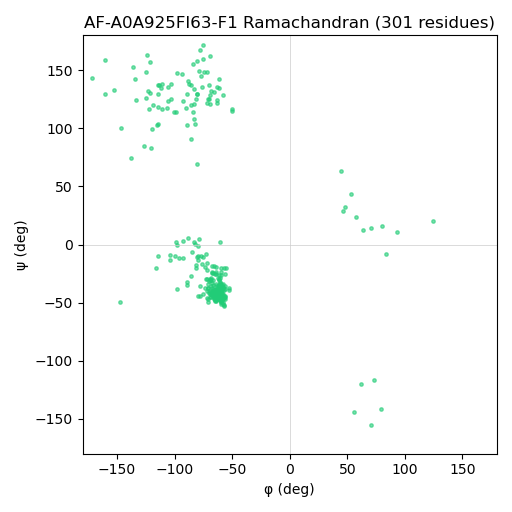5.185 1.00 79.00 99 THR A C 1
ATOM 789 O O . THR A 1 99 ? -17.881 -9.414 13.972 1.00 79.00 99 THR A O 1
ATOM 792 N N . CYS A 1 100 ? -16.864 -8.618 15.818 1.00 86.81 100 CYS A N 1
ATOM 793 C CA . CYS A 1 100 ? -16.130 -7.542 15.163 1.00 86.81 100 CYS A CA 1
ATOM 794 C C . CYS A 1 100 ? -14.662 -7.546 15.597 1.00 86.81 100 CYS A C 1
ATOM 796 O O . CYS A 1 100 ? -14.334 -7.467 16.781 1.00 86.81 100 CYS A O 1
ATOM 798 N N . LYS A 1 101 ? -13.761 -7.614 14.623 1.00 88.94 101 LYS A N 1
ATOM 799 C CA . LYS A 1 101 ? -12.318 -7.468 14.797 1.00 88.94 101 LYS A CA 1
ATOM 800 C C . LYS A 1 101 ? -11.870 -6.203 14.093 1.00 88.94 101 LYS A C 1
ATOM 802 O O . LYS A 1 101 ? -12.304 -5.921 12.981 1.00 88.94 101 LYS A O 1
ATOM 807 N N . VAL A 1 102 ? -10.991 -5.452 14.743 1.00 90.50 102 VAL A N 1
ATOM 808 C CA . VAL A 1 102 ? -10.426 -4.226 14.185 1.00 90.50 102 VAL A CA 1
ATOM 809 C C . VAL A 1 102 ? -8.935 -4.422 13.976 1.00 90.50 102 VAL A C 1
ATOM 811 O O . VAL A 1 102 ? -8.228 -4.852 14.885 1.00 90.50 102 VAL A O 1
ATOM 814 N N . LEU A 1 103 ? -8.465 -4.111 12.773 1.00 92.00 103 LEU A N 1
ATOM 815 C CA . LEU A 1 103 ? -7.058 -4.099 12.409 1.00 92.00 103 LEU A CA 1
ATOM 816 C C . LEU A 1 103 ? -6.680 -2.683 11.984 1.00 92.00 103 LEU A C 1
ATOM 818 O O . LEU A 1 103 ? -7.233 -2.154 11.023 1.00 92.00 103 LEU A O 1
ATOM 822 N N . ILE A 1 104 ? -5.719 -2.086 12.684 1.00 92.75 104 ILE A N 1
ATOM 823 C CA . ILE A 1 104 ? -5.183 -0.764 12.356 1.00 92.75 104 ILE A CA 1
ATOM 824 C C . ILE A 1 104 ? -3.805 -0.948 11.731 1.00 92.75 104 ILE A C 1
ATOM 826 O O . ILE A 1 104 ? -2.912 -1.545 12.333 1.00 92.75 104 ILE A O 1
ATOM 830 N N . VAL A 1 105 ? -3.632 -0.425 10.521 1.00 92.56 105 VAL A N 1
ATOM 831 C CA . VAL A 1 105 ? -2.348 -0.377 9.827 1.00 92.56 105 VAL A CA 1
ATOM 832 C C . VAL A 1 105 ? -1.890 1.065 9.751 1.00 92.56 105 VAL A C 1
ATOM 834 O O . VAL A 1 105 ? -2.519 1.913 9.124 1.00 92.56 105 VAL A O 1
ATOM 837 N N . ILE A 1 106 ? -0.766 1.316 10.406 1.00 90.44 106 ILE A N 1
ATOM 838 C CA . ILE A 1 106 ? -0.152 2.627 10.548 1.00 90.44 106 ILE A CA 1
ATOM 839 C C . ILE A 1 106 ? 1.350 2.497 10.325 1.00 90.44 106 ILE A C 1
ATOM 841 O O . ILE A 1 106 ? 1.937 1.439 10.575 1.00 90.44 106 ILE A O 1
ATOM 845 N N . ARG A 1 107 ? 1.990 3.571 9.867 1.00 87.38 107 ARG A N 1
ATOM 846 C CA . ARG A 1 107 ? 3.455 3.619 9.834 1.00 87.38 107 ARG A CA 1
ATOM 847 C C . ARG A 1 107 ? 4.035 3.824 11.226 1.00 87.38 107 ARG A C 1
ATOM 849 O O . ARG A 1 107 ? 3.449 4.492 12.075 1.00 87.38 107 ARG A O 1
ATOM 856 N N . GLU A 1 108 ? 5.219 3.266 11.439 1.00 87.62 108 GLU A N 1
ATOM 857 C CA . GLU A 1 108 ? 5.873 3.257 12.746 1.00 87.62 108 GLU A CA 1
ATOM 858 C C . GLU A 1 108 ? 6.145 4.669 13.282 1.00 87.62 108 GLU A C 1
ATOM 860 O O . GLU A 1 108 ? 5.976 4.909 14.473 1.00 87.62 108 GLU A O 1
ATOM 865 N N . GLU A 1 109 ?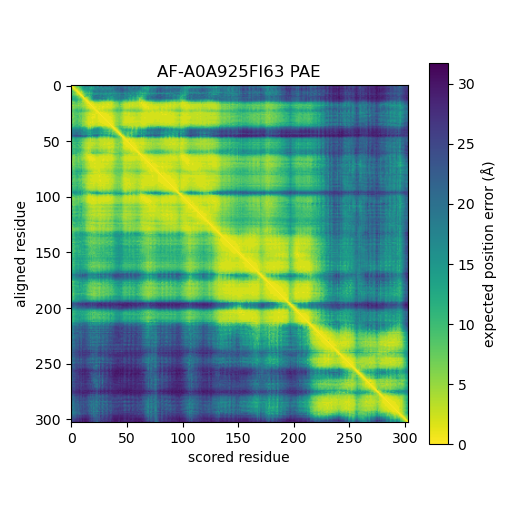 6.483 5.631 12.422 1.00 86.31 109 GLU A N 1
ATOM 866 C CA . GLU A 1 109 ? 6.752 7.011 12.833 1.00 86.31 109 GLU A CA 1
ATOM 867 C C . GLU A 1 109 ? 5.526 7.732 13.424 1.00 86.31 109 GLU A C 1
ATOM 869 O O . GLU A 1 109 ? 5.683 8.699 14.169 1.00 86.31 109 GLU A O 1
ATOM 874 N N . TYR A 1 110 ? 4.312 7.238 13.155 1.00 89.81 110 TYR A N 1
ATOM 875 C CA . TYR A 1 110 ? 3.072 7.789 13.704 1.00 89.81 110 TYR A CA 1
ATOM 876 C C . TYR A 1 110 ? 2.548 7.010 14.918 1.00 89.81 110 TYR A C 1
ATOM 878 O O . TYR A 1 110 ? 1.520 7.379 15.478 1.00 89.81 110 TYR A O 1
ATOM 886 N N . ILE A 1 111 ? 3.247 5.969 15.384 1.00 89.25 111 ILE A N 1
ATOM 887 C CA . ILE A 1 111 ? 2.757 5.117 16.479 1.00 89.25 111 ILE A CA 1
ATOM 888 C C . ILE A 1 111 ? 2.521 5.896 17.782 1.00 89.25 111 ILE A C 1
ATOM 890 O O . ILE A 1 111 ? 1.574 5.608 18.505 1.00 89.25 111 ILE A O 1
ATOM 894 N N . ALA A 1 112 ? 3.330 6.924 18.060 1.00 88.69 112 ALA A N 1
ATOM 895 C CA . ALA A 1 112 ? 3.200 7.750 19.263 1.00 88.69 112 ALA A CA 1
ATOM 896 C C . ALA A 1 112 ? 1.871 8.531 19.320 1.00 88.69 112 ALA A C 1
ATOM 898 O O . ALA A 1 112 ? 1.370 8.837 20.404 1.00 88.69 112 ALA A O 1
ATOM 899 N N . TRP A 1 113 ? 1.270 8.814 18.161 1.00 88.44 113 TRP A N 1
ATOM 900 C CA . TRP A 1 113 ? -0.007 9.524 18.052 1.00 88.44 113 TRP A CA 1
ATOM 901 C C . TRP A 1 113 ? -1.198 8.665 18.492 1.00 88.44 113 TRP A C 1
ATOM 903 O O . TRP A 1 113 ? -2.255 9.199 18.820 1.00 88.44 113 TRP A O 1
ATOM 913 N N . LEU A 1 114 ? -1.017 7.342 18.590 1.00 91.12 114 LEU A N 1
ATOM 914 C CA . LEU A 1 114 ? -2.021 6.427 19.134 1.00 91.12 114 LEU A CA 1
ATOM 915 C C . LEU A 1 114 ? -2.182 6.532 20.657 1.00 91.12 114 LEU A C 1
ATOM 917 O O . LEU A 1 114 ? -3.115 5.945 21.192 1.00 91.12 114 LEU A O 1
ATOM 921 N N . SER A 1 115 ? -1.327 7.282 21.358 1.00 88.81 115 SER A N 1
ATOM 922 C CA . SER A 1 115 ? -1.408 7.453 22.818 1.00 88.81 115 SER A CA 1
ATOM 923 C C . SER A 1 115 ? -2.753 8.019 23.290 1.00 88.81 115 SER A C 1
ATOM 925 O O . SER A 1 115 ? -3.276 7.601 24.321 1.00 88.81 115 SER A O 1
ATOM 927 N N . GLU A 1 116 ? -3.365 8.929 22.527 1.00 88.62 116 GLU A N 1
ATOM 928 C CA . GLU A 1 116 ? -4.704 9.440 22.849 1.00 88.62 116 GLU A CA 1
ATOM 929 C C . GLU A 1 116 ? -5.795 8.389 22.619 1.00 88.62 116 GLU A C 1
ATOM 931 O O . GLU A 1 116 ? -6.758 8.327 23.383 1.00 88.62 116 GLU A O 1
ATOM 936 N N . LEU A 1 117 ? -5.627 7.527 21.612 1.00 90.38 117 LEU A N 1
ATOM 937 C CA . LEU A 1 117 ? -6.545 6.419 21.368 1.00 90.38 117 LEU A CA 1
ATOM 938 C C . LEU A 1 117 ? -6.405 5.324 22.436 1.00 90.38 117 LEU A C 1
ATOM 940 O O . LEU A 1 117 ? -7.409 4.769 22.870 1.00 90.38 117 LEU A O 1
ATOM 944 N N . GLU A 1 118 ? -5.189 5.047 22.907 1.00 90.62 118 GLU A N 1
ATOM 945 C CA . GLU A 1 118 ? -4.905 4.068 23.966 1.00 90.62 118 GLU A CA 1
ATOM 946 C C . GLU A 1 118 ? -5.632 4.402 25.278 1.00 90.62 118 GLU A C 1
ATOM 948 O O . GLU A 1 118 ? -6.124 3.505 25.960 1.00 90.62 118 GLU A O 1
ATOM 953 N N . LYS A 1 119 ? -5.800 5.692 25.605 1.00 90.38 119 LYS A N 1
ATOM 954 C CA . LYS A 1 119 ? -6.599 6.118 26.771 1.00 90.38 119 LYS A CA 1
ATOM 955 C C . LYS A 1 119 ? -8.058 5.665 26.680 1.00 90.38 119 LYS A C 1
ATOM 957 O O . LYS A 1 119 ? -8.689 5.424 27.707 1.00 90.38 119 LYS A O 1
ATOM 962 N N . VAL A 1 120 ? -8.598 5.586 25.464 1.00 89.44 120 VAL A N 1
ATOM 963 C CA . VAL A 1 120 ? -9.981 5.170 25.189 1.00 89.44 120 VAL A CA 1
ATOM 964 C C . VAL A 1 120 ? -10.071 3.654 24.997 1.00 89.44 120 VAL A C 1
ATOM 966 O O . VAL A 1 120 ? -11.052 3.032 25.406 1.00 89.44 120 VAL A O 1
ATOM 969 N N . VAL A 1 121 ? -9.037 3.053 24.406 1.00 88.75 121 VAL A N 1
ATOM 970 C CA . VAL A 1 121 ? -8.925 1.623 24.111 1.00 88.75 121 VAL A CA 1
ATOM 971 C C . VAL A 1 121 ? -7.613 1.084 24.702 1.00 88.75 121 VAL A C 1
ATOM 973 O O . VAL A 1 121 ? -6.618 0.971 23.985 1.00 88.75 121 VAL A O 1
ATOM 976 N N . PRO A 1 122 ? -7.591 0.695 25.992 1.00 86.62 122 PRO A N 1
ATOM 977 C CA . PRO A 1 122 ? -6.359 0.238 26.646 1.00 86.62 122 PRO A CA 1
ATOM 978 C C . PRO A 1 122 ? -5.739 -1.014 26.010 1.00 86.62 122 PRO A C 1
ATOM 980 O O . PRO A 1 122 ? -4.526 -1.176 26.013 1.00 86.62 122 PRO A O 1
ATOM 983 N N . ALA A 1 123 ? -6.564 -1.881 25.411 1.00 86.12 123 ALA A N 1
ATOM 984 C CA . ALA A 1 123 ? -6.124 -3.116 24.754 1.00 86.12 123 ALA A CA 1
ATOM 985 C C . ALA A 1 123 ? -5.536 -2.904 23.340 1.00 86.12 123 ALA A C 1
ATOM 987 O O . ALA A 1 123 ? -5.244 -3.873 22.636 1.00 86.12 123 ALA A O 1
ATOM 988 N N . LEU A 1 124 ? -5.383 -1.651 22.886 1.00 87.69 124 LEU A N 1
ATOM 989 C CA . LEU A 1 124 ? -4.936 -1.317 21.528 1.00 87.69 124 LEU A CA 1
ATOM 990 C C . LEU A 1 124 ? -3.586 -1.961 21.176 1.00 87.69 124 LEU A C 1
ATOM 992 O O . LEU A 1 124 ? -3.390 -2.412 20.048 1.00 87.69 124 LEU A O 1
ATOM 996 N N . PHE A 1 125 ? -2.663 -2.022 22.138 1.00 88.62 125 PHE A N 1
ATOM 997 C CA . PHE A 1 125 ? -1.303 -2.522 21.925 1.00 88.62 125 PHE A CA 1
ATOM 998 C C . PHE A 1 125 ? -1.080 -3.978 22.337 1.00 88.62 125 PHE A C 1
ATOM 1000 O O . PHE A 1 125 ? 0.031 -4.481 22.136 1.00 88.62 125 PHE A O 1
ATOM 1007 N N . ASP A 1 126 ? -2.106 -4.660 22.855 1.00 88.75 126 ASP A N 1
ATOM 1008 C CA . ASP A 1 126 ? -2.017 -6.062 23.284 1.00 88.75 126 ASP A CA 1
ATOM 1009 C C . ASP A 1 126 ? -1.664 -6.980 22.108 1.00 88.75 126 ASP A C 1
ATOM 1011 O O . ASP A 1 126 ? -0.890 -7.926 22.246 1.00 88.75 126 ASP A O 1
ATOM 1015 N N . ASN A 1 127 ? -2.199 -6.667 20.924 1.00 87.31 127 ASN A N 1
ATOM 1016 C CA . ASN A 1 127 ? -1.998 -7.432 19.698 1.00 87.31 127 ASN A CA 1
ATOM 1017 C C . ASN A 1 127 ? -1.347 -6.553 18.628 1.00 87.31 127 ASN A C 1
ATOM 1019 O O . ASN A 1 127 ? -2.023 -6.013 17.754 1.00 87.31 127 ASN A O 1
ATOM 1023 N N . ARG A 1 128 ? -0.016 -6.420 18.685 1.00 90.00 128 ARG A N 1
ATOM 1024 C CA . ARG A 1 128 ? 0.765 -5.673 17.687 1.00 90.00 128 ARG A CA 1
ATOM 1025 C C . ARG A 1 128 ? 1.704 -6.574 16.896 1.00 90.00 128 ARG A C 1
ATOM 1027 O O . ARG A 1 128 ? 2.419 -7.400 17.458 1.00 90.00 128 ARG A O 1
ATOM 1034 N N . LEU A 1 129 ? 1.761 -6.339 15.589 1.00 90.12 129 LEU A N 1
ATOM 1035 C CA . LEU A 1 129 ? 2.744 -6.939 14.696 1.00 90.12 129 LEU A CA 1
ATOM 1036 C C . LEU A 1 129 ? 3.517 -5.822 14.001 1.00 90.12 129 LEU A C 1
ATOM 1038 O O . LEU A 1 129 ? 2.947 -5.050 13.232 1.00 90.12 129 LEU A O 1
ATOM 1042 N N . ARG A 1 130 ? 4.824 -5.752 14.251 1.00 88.62 130 ARG A N 1
ATOM 1043 C CA . ARG A 1 130 ? 5.714 -4.862 13.506 1.00 88.62 130 ARG A CA 1
ATOM 1044 C C . ARG A 1 130 ? 6.174 -5.577 12.243 1.00 88.62 130 ARG A C 1
ATOM 1046 O O . ARG A 1 130 ? 6.793 -6.634 12.322 1.00 88.62 130 ARG A O 1
ATOM 1053 N N . VAL A 1 131 ? 5.874 -4.999 11.084 1.00 85.31 131 VAL A N 1
ATOM 1054 C CA . VAL A 1 131 ? 6.390 -5.494 9.806 1.00 85.31 131 VAL A CA 1
ATOM 1055 C C . VAL A 1 131 ? 7.787 -4.920 9.607 1.00 85.31 131 VAL A C 1
ATOM 1057 O O . VAL A 1 131 ? 7.949 -3.724 9.375 1.00 85.31 131 VAL A O 1
ATOM 1060 N N . GLU A 1 132 ? 8.801 -5.769 9.732 1.00 80.56 132 GLU A N 1
ATOM 1061 C CA . GLU A 1 132 ? 10.188 -5.366 9.519 1.00 80.56 132 GLU A CA 1
ATOM 1062 C C . GLU A 1 132 ? 10.516 -5.199 8.034 1.00 80.56 132 GLU A C 1
ATOM 1064 O O . GLU A 1 132 ? 9.855 -5.746 7.144 1.00 80.56 132 GLU A O 1
ATOM 1069 N N . ARG A 1 133 ? 11.590 -4.452 7.761 1.00 75.56 133 ARG A N 1
ATOM 1070 C CA . ARG A 1 133 ? 12.140 -4.361 6.409 1.00 75.56 133 ARG A CA 1
ATOM 1071 C C . ARG A 1 133 ? 12.596 -5.741 5.945 1.00 75.56 133 ARG A C 1
ATOM 1073 O O . ARG A 1 133 ? 13.144 -6.532 6.710 1.00 75.56 133 ARG A O 1
ATOM 1080 N N . LEU A 1 134 ? 12.390 -6.016 4.664 1.00 79.94 134 LEU A N 1
ATOM 1081 C CA . LEU A 1 134 ? 12.813 -7.275 4.073 1.00 79.94 134 LEU A CA 1
ATOM 1082 C C . LEU A 1 134 ? 14.340 -7.340 4.021 1.00 79.94 134 LEU A C 1
ATOM 1084 O O . LEU A 1 134 ? 14.999 -6.412 3.559 1.00 79.94 134 LEU A O 1
ATOM 1088 N N . ASN A 1 135 ? 14.892 -8.464 4.468 1.00 81.88 135 ASN A N 1
ATOM 1089 C CA . ASN A 1 135 ? 16.304 -8.767 4.275 1.00 81.88 135 ASN A CA 1
ATOM 1090 C C . ASN A 1 135 ? 16.574 -9.253 2.839 1.00 81.88 135 ASN A C 1
ATOM 1092 O O . ASN A 1 135 ? 15.654 -9.635 2.109 1.00 81.88 135 ASN A O 1
ATOM 1096 N N . ASP A 1 136 ? 17.848 -9.306 2.455 1.00 82.44 136 ASP A N 1
ATOM 1097 C CA . ASP A 1 136 ? 18.265 -9.695 1.101 1.00 82.44 136 ASP A CA 1
ATOM 1098 C C . ASP A 1 136 ? 17.776 -11.084 0.696 1.00 82.44 136 ASP A C 1
ATOM 1100 O O . ASP A 1 136 ? 17.365 -11.296 -0.442 1.00 82.44 136 ASP A O 1
ATOM 1104 N N . SER A 1 137 ? 17.743 -12.028 1.639 1.00 85.44 137 SER A N 1
ATOM 1105 C CA . SER A 1 137 ? 17.264 -13.386 1.369 1.00 85.44 137 SER A CA 1
ATOM 1106 C C . SER A 1 137 ? 15.760 -13.428 1.061 1.00 85.44 137 SER A C 1
ATOM 1108 O O . SER A 1 137 ? 15.307 -14.262 0.273 1.00 85.44 137 SER A O 1
ATOM 1110 N N . HIS A 1 138 ? 14.968 -12.549 1.684 1.00 85.88 138 HIS A N 1
ATOM 1111 C CA . HIS A 1 138 ? 13.541 -12.402 1.411 1.00 85.88 138 HIS A CA 1
ATOM 1112 C C . HIS A 1 138 ? 13.319 -11.673 0.089 1.00 85.88 138 HIS A C 1
ATOM 1114 O O . HIS A 1 138 ? 12.506 -12.122 -0.713 1.00 85.88 138 HIS A O 1
ATOM 1120 N N . LEU A 1 139 ? 14.080 -10.610 -0.177 1.00 87.38 139 LEU A N 1
ATOM 1121 C CA . LEU A 1 139 ? 14.009 -9.875 -1.440 1.00 87.38 139 LEU A CA 1
ATOM 1122 C C . LEU A 1 139 ? 14.379 -10.763 -2.630 1.00 87.38 139 LEU A C 1
ATOM 1124 O O . LEU A 1 139 ? 13.652 -10.788 -3.618 1.00 87.38 139 LEU A O 1
ATOM 1128 N N . ALA A 1 140 ? 15.438 -11.567 -2.510 1.00 89.56 140 ALA A N 1
ATOM 1129 C CA . ALA A 1 140 ? 15.821 -12.536 -3.530 1.00 89.56 140 ALA A CA 1
ATOM 1130 C C . ALA A 1 140 ? 14.688 -13.531 -3.826 1.00 89.56 140 ALA A C 1
ATOM 1132 O O . ALA A 1 140 ? 14.339 -13.761 -4.985 1.00 89.56 140 ALA A O 1
ATOM 1133 N N . ARG A 1 141 ? 14.054 -14.073 -2.776 1.00 89.62 141 ARG A N 1
ATOM 1134 C CA . ARG A 1 141 ? 12.887 -14.957 -2.913 1.00 89.62 141 ARG A CA 1
ATOM 1135 C C . ARG A 1 141 ? 11.707 -14.258 -3.586 1.00 89.62 141 ARG A C 1
ATOM 1137 O O . ARG A 1 141 ? 11.058 -14.869 -4.430 1.00 89.62 141 ARG A O 1
ATOM 1144 N N . ILE A 1 142 ? 11.453 -12.992 -3.257 1.00 88.69 142 ILE A N 1
ATOM 1145 C CA . ILE A 1 142 ? 10.389 -12.192 -3.875 1.00 88.69 142 ILE A CA 1
ATOM 1146 C C . ILE A 1 142 ? 10.670 -11.974 -5.360 1.00 88.69 142 ILE A C 1
ATOM 1148 O O . ILE A 1 142 ? 9.766 -12.178 -6.164 1.00 88.69 142 ILE A O 1
ATOM 1152 N N . ILE A 1 143 ? 11.900 -11.630 -5.751 1.00 90.31 143 ILE A N 1
ATOM 1153 C CA . ILE A 1 143 ? 12.267 -11.437 -7.164 1.00 90.31 143 ILE A CA 1
ATOM 1154 C C . ILE A 1 143 ? 12.037 -12.725 -7.956 1.00 90.31 143 ILE A C 1
ATOM 1156 O O . ILE A 1 143 ? 11.364 -12.707 -8.987 1.00 90.31 143 ILE A O 1
ATOM 1160 N N . VAL A 1 144 ? 12.531 -13.860 -7.454 1.00 91.62 144 VAL A N 1
ATOM 1161 C CA . VAL A 1 144 ? 12.344 -15.169 -8.103 1.00 91.62 144 VAL A CA 1
ATOM 1162 C C . VAL A 1 144 ? 10.862 -15.551 -8.176 1.00 91.62 144 VAL A C 1
ATOM 1164 O O . VAL A 1 144 ? 10.395 -16.025 -9.209 1.00 91.62 144 VAL A O 1
ATOM 1167 N N . GLY A 1 145 ? 10.101 -15.324 -7.103 1.00 89.56 145 GLY A N 1
ATOM 1168 C CA . GLY A 1 145 ? 8.663 -15.595 -7.077 1.00 89.56 145 GLY A CA 1
ATOM 1169 C C . GLY A 1 145 ? 7.878 -14.724 -8.059 1.00 89.56 145 GLY A C 1
ATOM 1170 O O . GLY A 1 145 ? 7.037 -15.233 -8.795 1.00 89.56 145 GLY A O 1
ATOM 1171 N N . THR A 1 146 ? 8.194 -13.429 -8.113 1.00 88.19 146 THR A N 1
ATOM 1172 C CA . THR A 1 146 ? 7.500 -12.436 -8.950 1.00 88.19 146 THR A CA 1
ATOM 1173 C C . THR A 1 146 ? 7.778 -12.680 -10.428 1.00 88.19 146 THR A C 1
ATOM 1175 O O . THR A 1 146 ? 6.853 -12.713 -11.232 1.00 88.19 146 THR A O 1
ATOM 1178 N N . THR A 1 147 ? 9.040 -12.927 -10.786 1.00 90.06 147 THR A N 1
ATOM 1179 C CA . THR A 1 147 ? 9.433 -13.262 -12.165 1.00 90.06 147 THR A CA 1
ATOM 1180 C C . THR A 1 147 ? 8.794 -14.566 -12.631 1.00 90.06 147 THR A C 1
ATOM 1182 O O . THR A 1 147 ? 8.217 -14.598 -13.714 1.00 90.06 147 THR A O 1
ATOM 1185 N N . ARG A 1 148 ? 8.784 -15.611 -11.790 1.00 89.38 148 ARG A N 1
ATOM 1186 C CA . ARG A 1 148 ? 8.084 -16.868 -12.091 1.00 89.38 148 ARG A CA 1
ATOM 1187 C C . ARG A 1 148 ? 6.587 -16.648 -12.320 1.00 89.38 148 ARG A C 1
ATOM 1189 O O . ARG A 1 148 ? 6.054 -17.172 -13.291 1.00 89.38 148 ARG A O 1
ATOM 1196 N N . ALA A 1 149 ? 5.919 -15.898 -11.443 1.00 87.94 149 ALA A N 1
ATOM 1197 C CA . ALA A 1 149 ? 4.487 -15.618 -11.565 1.00 87.94 149 ALA A CA 1
ATOM 1198 C C . ALA A 1 149 ? 4.155 -14.803 -12.827 1.00 87.94 149 ALA A C 1
ATOM 1200 O O . ALA A 1 149 ? 3.117 -15.024 -13.442 1.00 87.94 149 ALA A O 1
ATOM 1201 N N . ALA A 1 150 ? 5.056 -13.909 -13.239 1.00 85.44 150 ALA A N 1
ATOM 1202 C CA . ALA A 1 150 ? 4.928 -13.103 -14.450 1.00 85.44 150 ALA A CA 1
ATOM 1203 C C . ALA A 1 150 ? 5.388 -13.822 -15.738 1.00 85.44 150 ALA A C 1
ATOM 1205 O O . ALA A 1 150 ? 5.393 -13.210 -16.803 1.00 85.44 150 ALA A O 1
ATOM 1206 N N . GLY A 1 151 ? 5.811 -15.091 -15.666 1.00 87.94 151 GLY A N 1
ATOM 1207 C CA . GLY A 1 151 ? 6.320 -15.841 -16.824 1.00 87.94 151 GLY A CA 1
ATOM 1208 C C . GLY A 1 151 ? 7.690 -15.374 -17.342 1.00 87.94 151 GLY A C 1
ATOM 1209 O O . GLY A 1 151 ? 8.094 -15.753 -18.443 1.00 87.94 151 GLY A O 1
ATOM 1210 N N . ILE A 1 152 ? 8.413 -14.574 -16.555 1.00 91.06 152 ILE A N 1
ATOM 1211 C CA . ILE A 1 152 ? 9.725 -14.014 -16.893 1.00 91.06 152 ILE A CA 1
ATOM 1212 C C . ILE A 1 152 ? 10.807 -15.070 -16.654 1.00 91.06 152 ILE A C 1
ATOM 1214 O O . ILE A 1 152 ? 10.901 -15.663 -15.575 1.00 91.06 152 ILE A O 1
ATOM 1218 N N . ARG A 1 153 ? 11.669 -15.286 -17.649 1.00 92.50 153 ARG A N 1
ATOM 1219 C CA . ARG A 1 153 ? 12.808 -16.198 -17.543 1.00 92.50 153 ARG A CA 1
ATOM 1220 C C . ARG A 1 153 ? 13.984 -15.499 -16.866 1.00 92.50 153 ARG A C 1
ATOM 1222 O O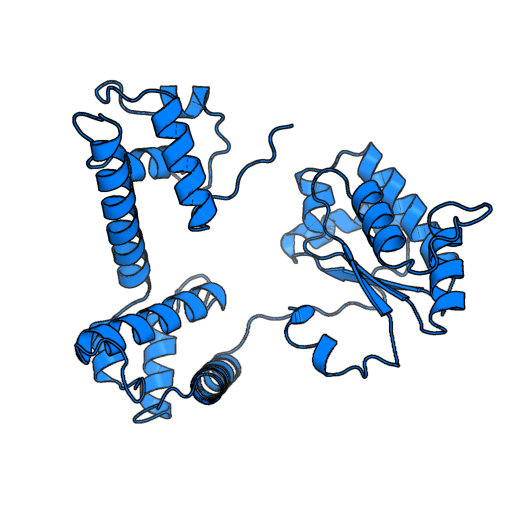 . ARG A 1 153 ? 14.509 -14.526 -17.390 1.00 92.50 153 ARG A O 1
ATOM 1229 N N . LEU A 1 154 ? 14.450 -16.037 -15.742 1.00 92.38 154 LEU A N 1
ATOM 1230 C CA . LEU A 1 154 ? 15.717 -15.625 -15.133 1.00 92.38 154 LEU A CA 1
ATOM 1231 C C . LEU A 1 154 ? 16.867 -16.477 -15.684 1.00 92.38 154 LEU A C 1
ATOM 1233 O O . LEU A 1 154 ? 16.898 -17.692 -15.480 1.00 92.38 154 LEU A O 1
ATOM 1237 N N . VAL A 1 155 ? 17.819 -15.840 -16.362 1.00 92.44 155 VAL A N 1
ATOM 1238 C CA . VAL A 1 155 ? 19.113 -16.438 -16.725 1.00 92.44 155 VAL A CA 1
ATOM 1239 C C . VAL A 1 155 ? 20.063 -16.237 -15.551 1.00 92.44 155 VAL A C 1
ATOM 1241 O O . VAL A 1 155 ? 20.058 -15.173 -14.940 1.00 92.44 155 VAL A O 1
ATOM 1244 N N . GLU A 1 156 ? 20.834 -17.268 -15.199 1.00 91.50 156 GLU A N 1
ATOM 1245 C CA . GLU A 1 156 ? 21.740 -17.261 -14.038 1.00 91.50 156 GLU A CA 1
ATOM 1246 C C . GLU A 1 156 ? 21.094 -16.659 -12.770 1.00 91.50 156 GLU A C 1
ATOM 1248 O O . GLU A 1 156 ? 21.548 -15.625 -12.272 1.00 91.50 156 GLU A O 1
ATOM 1253 N N . PRO A 1 157 ? 20.022 -17.273 -12.221 1.00 89.56 157 PRO A N 1
ATOM 1254 C CA . PRO A 1 157 ? 19.151 -16.620 -11.241 1.00 89.56 157 PRO A CA 1
ATOM 1255 C C . PRO A 1 157 ? 19.886 -16.026 -10.035 1.00 89.56 157 PRO A C 1
ATOM 1257 O O . PRO A 1 157 ? 19.554 -14.932 -9.598 1.00 89.56 157 PRO A O 1
ATOM 1260 N N . VAL A 1 158 ? 20.912 -16.711 -9.521 1.00 90.38 158 VAL A N 1
ATOM 1261 C CA . VAL A 1 158 ? 21.707 -16.232 -8.379 1.00 90.38 158 VAL A CA 1
ATOM 1262 C C . VAL A 1 158 ? 22.491 -14.964 -8.727 1.00 90.38 158 VAL A C 1
ATOM 1264 O O . VAL A 1 158 ? 22.503 -14.021 -7.937 1.00 90.38 158 VAL A O 1
ATOM 1267 N N . VAL A 1 159 ? 23.110 -14.915 -9.909 1.00 92.56 159 VAL A N 1
ATOM 1268 C CA . VAL A 1 159 ? 23.916 -13.772 -10.364 1.00 92.56 159 VAL A CA 1
ATOM 1269 C C . VAL A 1 159 ? 23.008 -12.590 -10.688 1.00 92.56 159 VAL A C 1
ATOM 1271 O O . VAL A 1 159 ? 23.221 -11.491 -10.181 1.00 92.56 159 VAL A O 1
ATOM 1274 N N . THR A 1 160 ? 21.955 -12.826 -11.471 1.00 92.38 160 THR A N 1
ATOM 1275 C CA . THR A 1 160 ? 21.006 -11.789 -11.896 1.00 92.38 160 THR A CA 1
ATOM 1276 C C . THR A 1 160 ? 20.291 -11.165 -10.702 1.00 92.38 160 THR A C 1
ATOM 1278 O O . THR A 1 160 ? 20.242 -9.944 -10.590 1.00 92.38 160 THR A O 1
ATOM 1281 N N . VAL A 1 161 ? 19.798 -11.972 -9.757 1.00 92.19 161 VAL A N 1
ATOM 1282 C CA . VAL A 1 161 ? 19.124 -11.460 -8.551 1.00 92.19 161 VAL A CA 1
ATOM 1283 C C . VAL A 1 161 ? 20.085 -10.665 -7.671 1.00 92.19 161 VAL A C 1
ATOM 1285 O O . VAL A 1 161 ? 19.721 -9.584 -7.217 1.00 92.19 161 VAL A O 1
ATOM 1288 N N . THR A 1 162 ? 21.312 -11.152 -7.464 1.00 91.12 162 THR A N 1
ATOM 1289 C CA . THR A 1 162 ? 22.327 -10.417 -6.690 1.00 91.12 162 THR A CA 1
ATOM 1290 C C . THR A 1 162 ? 22.613 -9.052 -7.316 1.00 91.12 162 THR A C 1
ATOM 1292 O O . THR A 1 162 ? 22.549 -8.045 -6.617 1.00 91.12 162 THR A O 1
ATOM 1295 N N . ARG A 1 163 ? 22.809 -8.990 -8.639 1.00 90.69 163 ARG A N 1
ATOM 1296 C CA . ARG A 1 163 ? 23.030 -7.723 -9.359 1.00 90.69 163 ARG A CA 1
ATOM 1297 C C . ARG A 1 163 ? 21.838 -6.772 -9.269 1.00 90.69 163 ARG A C 1
ATOM 1299 O O . ARG A 1 163 ? 22.026 -5.577 -9.064 1.00 90.69 163 ARG A O 1
ATOM 1306 N N . ILE A 1 164 ? 20.609 -7.289 -9.367 1.00 90.31 164 ILE A N 1
ATOM 1307 C CA . ILE A 1 164 ? 19.391 -6.486 -9.169 1.00 90.31 164 ILE A CA 1
ATOM 1308 C C . ILE A 1 164 ? 19.403 -5.860 -7.770 1.00 90.31 164 ILE A C 1
ATOM 1310 O O . ILE A 1 164 ? 19.210 -4.653 -7.645 1.00 90.31 164 ILE A O 1
ATOM 1314 N N . LEU A 1 165 ? 19.668 -6.657 -6.728 1.00 88.69 165 LEU A N 1
ATOM 1315 C CA . LEU A 1 165 ? 19.715 -6.179 -5.342 1.00 88.69 165 LEU A CA 1
ATOM 1316 C C . LEU A 1 165 ? 20.813 -5.129 -5.123 1.00 88.69 165 LEU A C 1
ATOM 1318 O O . LEU A 1 165 ? 20.581 -4.147 -4.422 1.00 88.69 165 LEU A O 1
ATOM 1322 N N . GLU A 1 166 ? 21.985 -5.301 -5.732 1.00 87.69 166 GLU A N 1
ATOM 1323 C CA . GLU A 1 166 ? 23.082 -4.328 -5.669 1.00 87.69 166 GLU A CA 1
ATOM 1324 C C . GLU A 1 166 ? 22.731 -3.007 -6.364 1.00 87.69 166 GLU A C 1
ATOM 1326 O O . GLU A 1 166 ? 23.040 -1.935 -5.840 1.00 87.69 166 GLU A O 1
ATOM 1331 N N . ASN A 1 167 ? 22.040 -3.067 -7.505 1.00 85.38 167 ASN A N 1
ATOM 1332 C CA . ASN A 1 167 ? 21.659 -1.884 -8.275 1.00 85.38 167 ASN A CA 1
ATOM 1333 C C . ASN A 1 167 ? 20.539 -1.064 -7.623 1.00 85.38 167 ASN A C 1
ATOM 1335 O O . ASN A 1 167 ? 20.505 0.154 -7.814 1.00 85.38 167 ASN A O 1
ATOM 1339 N N . ILE A 1 168 ? 19.644 -1.699 -6.860 1.00 82.62 168 ILE A N 1
ATOM 1340 C CA . ILE A 1 168 ? 18.537 -1.020 -6.160 1.00 82.62 168 ILE A CA 1
ATOM 1341 C C . ILE A 1 168 ? 18.865 -0.608 -4.726 1.00 82.62 168 ILE A C 1
ATOM 1343 O O . ILE A 1 168 ? 18.092 0.130 -4.115 1.00 82.62 168 ILE A O 1
ATOM 1347 N N . ARG A 1 169 ? 19.976 -1.092 -4.165 1.00 80.38 169 ARG A N 1
ATOM 1348 C CA . ARG A 1 169 ? 20.347 -0.801 -2.782 1.00 80.38 169 ARG A CA 1
ATOM 1349 C C . ARG A 1 169 ? 20.741 0.663 -2.614 1.00 80.38 169 ARG A C 1
ATOM 1351 O O . ARG A 1 169 ? 21.739 1.126 -3.166 1.00 80.38 169 ARG A O 1
ATOM 1358 N N . ASP A 1 170 ? 20.016 1.356 -1.746 1.00 71.81 170 ASP A N 1
ATOM 1359 C CA . ASP A 1 170 ? 20.410 2.656 -1.218 1.00 71.81 170 ASP A CA 1
ATOM 1360 C C . ASP A 1 170 ? 21.295 2.467 0.028 1.00 71.81 170 ASP A C 1
ATOM 1362 O O . ASP A 1 170 ? 21.019 1.635 0.898 1.00 71.81 170 ASP A O 1
ATOM 1366 N N . ARG A 1 171 ? 22.369 3.259 0.138 1.00 64.06 171 ARG A N 1
ATOM 1367 C CA . ARG A 1 171 ? 23.292 3.241 1.286 1.00 64.06 171 ARG A CA 1
ATOM 1368 C C . ARG A 1 171 ? 22.638 3.689 2.599 1.00 64.06 171 ARG A C 1
ATOM 1370 O O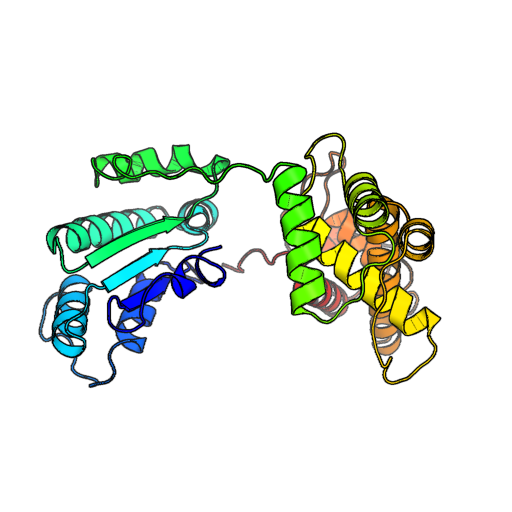 . ARG A 1 171 ? 23.140 3.325 3.656 1.00 64.06 171 ARG A O 1
ATOM 1377 N N . ARG A 1 172 ? 21.571 4.494 2.548 1.00 60.00 172 ARG A N 1
ATOM 1378 C CA . ARG A 1 172 ? 20.893 5.066 3.724 1.00 60.00 172 ARG A CA 1
ATOM 1379 C C . ARG A 1 172 ? 19.651 4.283 4.129 1.00 60.00 172 ARG A C 1
ATOM 1381 O O . ARG A 1 172 ? 19.381 4.139 5.317 1.00 60.00 172 ARG A O 1
ATOM 1388 N N . THR A 1 173 ? 18.882 3.801 3.158 1.00 62.47 173 THR A N 1
ATOM 1389 C CA . THR A 1 173 ? 17.545 3.233 3.404 1.00 62.47 173 THR A CA 1
ATOM 1390 C C . THR A 1 173 ? 17.451 1.736 3.106 1.00 62.47 173 THR A C 1
ATOM 1392 O O . THR A 1 173 ? 16.483 1.099 3.528 1.00 62.47 173 THR A O 1
ATOM 1395 N N . GLY A 1 174 ? 18.475 1.137 2.489 1.00 70.38 174 GLY A N 1
ATOM 1396 C CA . GLY A 1 174 ? 18.463 -0.264 2.076 1.00 70.38 174 GLY A CA 1
ATOM 1397 C C . GLY A 1 174 ? 17.679 -0.457 0.779 1.00 70.38 174 GLY A C 1
ATOM 1398 O O . GLY A 1 174 ? 17.777 0.358 -0.135 1.00 70.38 174 GLY A O 1
ATOM 1399 N N . VAL A 1 175 ? 16.927 -1.552 0.679 1.00 71.44 175 VAL A N 1
ATOM 1400 C CA . VAL A 1 175 ? 16.083 -1.848 -0.486 1.00 71.44 175 VAL A CA 1
ATOM 1401 C C . VAL A 1 175 ? 14.618 -1.634 -0.117 1.00 71.44 175 VAL A C 1
ATOM 1403 O O . VAL A 1 175 ? 14.081 -2.333 0.741 1.00 71.44 175 VAL A O 1
ATOM 1406 N N . ASP A 1 176 ? 13.974 -0.680 -0.785 1.00 72.38 176 ASP A N 1
ATOM 1407 C CA . ASP A 1 176 ? 12.526 -0.474 -0.716 1.00 72.38 176 ASP A CA 1
ATOM 1408 C C . ASP A 1 176 ? 11.813 -1.329 -1.781 1.00 72.38 176 ASP A C 1
ATOM 1410 O O . ASP A 1 176 ? 12.275 -1.452 -2.918 1.00 72.38 176 ASP A O 1
ATOM 1414 N N . LEU A 1 177 ? 10.664 -1.909 -1.428 1.00 75.88 177 LEU A N 1
ATOM 1415 C CA . LEU A 1 177 ? 9.815 -2.668 -2.348 1.00 75.88 177 LEU A CA 1
ATOM 1416 C C . LEU A 1 177 ? 9.305 -1.810 -3.506 1.00 75.88 177 LEU A C 1
ATOM 1418 O O . LEU A 1 177 ? 9.188 -2.322 -4.617 1.00 75.88 177 LEU A O 1
ATOM 1422 N N . ALA A 1 178 ? 9.017 -0.525 -3.275 1.00 71.44 178 ALA A N 1
ATOM 1423 C CA . ALA A 1 178 ? 8.598 0.377 -4.349 1.00 71.44 178 ALA A CA 1
ATOM 1424 C C . ALA A 1 178 ? 9.710 0.533 -5.400 1.00 71.44 178 ALA A C 1
ATOM 1426 O O . ALA A 1 178 ? 9.469 0.394 -6.599 1.00 71.44 178 ALA A O 1
ATOM 1427 N N . ASN A 1 179 ? 10.948 0.715 -4.938 1.00 75.19 179 ASN A N 1
ATOM 1428 C CA . ASN A 1 179 ? 12.127 0.786 -5.796 1.00 75.19 179 ASN A CA 1
ATOM 1429 C C . ASN A 1 179 ? 12.360 -0.522 -6.556 1.00 75.19 179 ASN A C 1
ATOM 1431 O O . ASN A 1 179 ? 12.659 -0.494 -7.749 1.00 75.19 179 ASN A O 1
ATOM 1435 N N . LEU A 1 180 ? 12.173 -1.666 -5.890 1.00 83.06 180 LEU A N 1
ATOM 1436 C CA . LEU A 1 180 ? 12.245 -2.966 -6.545 1.00 83.06 180 LEU A CA 1
ATOM 1437 C C . LEU A 1 180 ? 11.199 -3.091 -7.664 1.00 83.06 180 LEU A C 1
ATOM 1439 O O . LEU A 1 180 ? 11.540 -3.522 -8.760 1.00 83.06 180 LEU A O 1
ATOM 1443 N N . GLN A 1 181 ? 9.948 -2.694 -7.417 1.00 77.62 181 GLN A N 1
ATOM 1444 C CA . GLN A 1 181 ? 8.878 -2.753 -8.421 1.00 77.62 181 GLN A CA 1
ATOM 1445 C C . GLN A 1 181 ? 9.206 -1.911 -9.658 1.00 77.62 181 GLN A C 1
ATOM 1447 O O . GLN A 1 181 ? 9.115 -2.417 -10.774 1.00 77.62 181 GLN A O 1
ATOM 1452 N N . VAL A 1 182 ? 9.645 -0.663 -9.462 1.00 78.50 182 VAL A N 1
ATOM 1453 C CA . VAL A 1 182 ? 10.044 0.233 -10.563 1.00 78.50 182 VAL A CA 1
ATOM 1454 C C . VAL A 1 182 ? 11.219 -0.350 -11.348 1.00 78.50 182 VAL A C 1
ATOM 1456 O O . VAL A 1 182 ? 11.233 -0.315 -12.577 1.00 78.50 182 VAL A O 1
ATOM 1459 N N . TYR A 1 183 ? 12.198 -0.925 -10.651 1.00 84.12 183 TYR A N 1
ATOM 1460 C CA . TYR A 1 183 ? 13.364 -1.515 -11.298 1.00 84.12 183 TYR A CA 1
ATOM 1461 C C . TYR A 1 183 ? 13.007 -2.745 -12.143 1.00 84.12 183 TYR A C 1
ATOM 1463 O O . TYR A 1 183 ? 13.468 -2.866 -13.278 1.00 84.12 183 TYR A O 1
ATOM 1471 N N . LEU A 1 184 ? 12.158 -3.640 -11.623 1.00 87.50 184 LEU A N 1
ATOM 1472 C CA . LEU A 1 184 ? 11.687 -4.815 -12.363 1.00 87.50 184 LEU A CA 1
ATOM 1473 C C . LEU A 1 184 ? 10.832 -4.422 -13.581 1.00 87.50 184 LEU A C 1
ATOM 1475 O O . LEU A 1 184 ? 10.996 -5.025 -14.640 1.00 87.50 184 LEU A O 1
ATOM 1479 N N . ASP A 1 185 ? 9.977 -3.398 -13.464 1.00 83.94 185 ASP A N 1
ATOM 1480 C CA . ASP A 1 185 ? 9.213 -2.850 -14.600 1.00 83.94 185 ASP A CA 1
ATOM 1481 C C . ASP A 1 185 ? 10.148 -2.314 -15.691 1.00 83.94 185 ASP A C 1
ATOM 1483 O O . ASP A 1 185 ? 9.964 -2.583 -16.878 1.00 83.94 185 ASP A O 1
ATOM 1487 N N . ARG A 1 186 ? 11.223 -1.623 -15.300 1.00 83.50 186 ARG A N 1
ATOM 1488 C CA . ARG A 1 186 ? 12.202 -1.121 -16.264 1.00 83.50 186 ARG A CA 1
ATOM 1489 C C . ARG A 1 186 ? 12.991 -2.230 -16.947 1.00 83.50 186 ARG A C 1
ATOM 1491 O O . ARG A 1 186 ? 13.199 -2.139 -18.153 1.00 83.50 186 ARG A O 1
ATOM 1498 N N . LEU A 1 187 ? 13.413 -3.263 -16.217 1.00 88.94 187 LEU A N 1
ATOM 1499 C CA . LEU A 1 187 ? 14.044 -4.439 -16.826 1.00 88.94 187 LEU A CA 1
ATOM 1500 C C . LEU A 1 187 ? 13.112 -5.085 -17.852 1.00 88.94 187 LEU A C 1
ATOM 1502 O O . LEU A 1 187 ? 13.545 -5.422 -18.949 1.00 88.94 187 LEU A O 1
ATOM 1506 N N . TRP A 1 188 ? 11.826 -5.197 -17.518 1.00 88.94 188 TRP A N 1
ATOM 1507 C CA . TRP A 1 188 ? 10.815 -5.719 -18.428 1.00 88.94 188 TRP A CA 1
ATOM 1508 C C . TRP A 1 188 ? 10.719 -4.880 -19.708 1.00 88.94 188 TRP A C 1
ATOM 1510 O O . TRP A 1 188 ? 10.869 -5.424 -20.800 1.00 88.94 188 TRP A O 1
ATOM 1520 N N . ARG A 1 189 ? 10.579 -3.552 -19.598 1.00 85.06 189 ARG A N 1
ATOM 1521 C CA . ARG A 1 189 ? 10.521 -2.656 -20.771 1.00 85.06 189 ARG A CA 1
ATOM 1522 C C . ARG A 1 189 ? 11.805 -2.680 -21.596 1.00 85.06 189 ARG A C 1
ATOM 1524 O O . ARG A 1 189 ? 11.740 -2.668 -22.822 1.00 85.06 189 ARG A O 1
ATOM 1531 N N . ALA A 1 190 ? 12.960 -2.710 -20.934 1.00 86.75 190 ALA A N 1
ATOM 1532 C CA . ALA A 1 190 ? 14.258 -2.747 -21.597 1.00 86.75 190 ALA A CA 1
ATOM 1533 C C . ALA A 1 190 ? 14.429 -4.032 -22.414 1.00 86.75 190 ALA A C 1
ATOM 1535 O O . ALA A 1 190 ? 14.919 -3.974 -23.539 1.00 86.75 190 ALA A O 1
ATOM 1536 N N . ASP A 1 191 ? 13.977 -5.174 -21.891 1.00 88.25 191 ASP A N 1
ATOM 1537 C CA . ASP A 1 191 ? 14.012 -6.429 -22.636 1.00 88.25 191 ASP A CA 1
ATOM 1538 C C . ASP A 1 191 ? 13.014 -6.443 -23.803 1.00 88.25 191 ASP A C 1
ATOM 1540 O O . ASP A 1 191 ? 13.372 -6.850 -24.905 1.00 88.25 191 ASP A O 1
ATOM 1544 N N . VAL A 1 192 ? 11.796 -5.926 -23.608 1.00 86.06 192 VAL A N 1
ATOM 1545 C CA . VAL A 1 192 ? 10.804 -5.770 -24.690 1.00 86.06 192 VAL A CA 1
ATOM 1546 C C . VAL A 1 192 ? 11.384 -4.926 -25.833 1.00 86.06 192 VAL A C 1
ATOM 1548 O O . VAL A 1 192 ? 11.322 -5.327 -26.995 1.00 86.06 192 VAL A O 1
ATOM 1551 N N . ALA A 1 193 ? 12.015 -3.793 -25.507 1.00 84.50 193 ALA A N 1
ATOM 1552 C CA . ALA A 1 193 ? 12.671 -2.930 -26.488 1.00 84.50 193 ALA A CA 1
ATOM 1553 C C . ALA A 1 193 ? 13.868 -3.621 -27.165 1.00 84.50 193 ALA A C 1
ATOM 1555 O O . ALA A 1 193 ? 14.039 -3.506 -28.378 1.00 84.50 193 ALA A O 1
ATOM 1556 N N . ARG A 1 194 ? 14.667 -4.382 -26.403 1.00 83.38 194 ARG A N 1
ATOM 1557 C CA . ARG A 1 194 ? 15.807 -5.169 -26.906 1.00 83.38 194 ARG A CA 1
ATOM 1558 C C . ARG A 1 194 ? 15.378 -6.234 -27.914 1.00 83.38 194 ARG A C 1
ATOM 1560 O O . ARG A 1 194 ? 16.118 -6.503 -28.856 1.00 83.38 194 ARG A O 1
ATOM 1567 N N . GLN A 1 195 ? 14.200 -6.826 -27.730 1.00 80.88 195 GLN A N 1
ATOM 1568 C CA . GLN A 1 195 ? 13.656 -7.838 -28.635 1.00 80.88 195 GLN A CA 1
ATOM 1569 C C . GLN A 1 195 ? 13.003 -7.241 -29.897 1.00 80.88 195 GLN A C 1
ATOM 1571 O O . GLN A 1 195 ? 12.709 -8.000 -30.817 1.00 80.88 195 GLN A O 1
ATOM 1576 N N . ALA A 1 196 ? 12.795 -5.915 -29.962 1.00 68.06 196 ALA A N 1
ATOM 1577 C CA . ALA A 1 196 ? 12.177 -5.192 -31.086 1.00 68.06 196 ALA A CA 1
ATOM 1578 C C . ALA A 1 196 ? 10.882 -5.844 -31.627 1.00 68.06 196 ALA A C 1
ATOM 1580 O O . ALA A 1 196 ? 10.558 -5.724 -32.808 1.00 68.06 196 ALA A O 1
ATOM 1581 N N . ALA A 1 197 ? 10.150 -6.551 -30.763 1.00 60.12 197 ALA A N 1
ATOM 1582 C CA . ALA A 1 197 ? 8.950 -7.300 -31.104 1.00 60.12 197 ALA A CA 1
ATOM 1583 C C . ALA A 1 197 ? 7.728 -6.631 -30.465 1.00 60.12 197 ALA A C 1
ATOM 1585 O O . ALA A 1 197 ? 7.750 -6.319 -29.276 1.00 60.12 197 ALA A O 1
ATOM 1586 N N . GLU A 1 198 ? 6.643 -6.465 -31.230 1.00 54.97 198 GLU A N 1
ATOM 1587 C CA . GLU A 1 198 ? 5.361 -5.947 -30.713 1.00 54.97 198 GLU A CA 1
ATOM 1588 C C . GLU A 1 198 ? 4.776 -6.838 -29.598 1.00 54.97 198 GLU A C 1
ATOM 1590 O O . GLU A 1 198 ? 4.027 -6.360 -28.749 1.00 54.97 198 GLU A O 1
ATOM 1595 N N . ALA A 1 199 ? 5.164 -8.120 -29.561 1.00 58.34 199 ALA A N 1
ATOM 1596 C CA . ALA A 1 199 ? 4.872 -9.055 -28.480 1.00 58.34 199 ALA A CA 1
ATOM 1597 C C . ALA A 1 199 ? 6.042 -10.046 -28.301 1.00 58.34 199 ALA A C 1
ATOM 1599 O O . ALA A 1 199 ? 6.159 -10.998 -29.079 1.00 58.34 199 ALA A O 1
ATOM 1600 N N . PRO A 1 200 ? 6.934 -9.856 -27.312 1.00 63.50 200 PRO A N 1
ATOM 1601 C CA . PRO A 1 200 ? 7.990 -10.825 -27.044 1.00 63.50 200 PRO A CA 1
ATOM 1602 C C . PRO A 1 200 ? 7.382 -12.146 -26.560 1.00 63.50 200 PRO A C 1
ATOM 1604 O O . PRO A 1 200 ? 6.551 -12.166 -25.653 1.00 63.50 200 PRO A O 1
ATOM 1607 N N . ALA A 1 201 ? 7.812 -13.266 -27.149 1.00 67.44 201 ALA A N 1
ATOM 1608 C CA . ALA A 1 201 ? 7.315 -14.597 -26.789 1.00 67.44 201 ALA A CA 1
ATOM 1609 C C . ALA A 1 201 ? 7.628 -14.968 -25.325 1.00 67.44 201 ALA A C 1
ATOM 1611 O O . ALA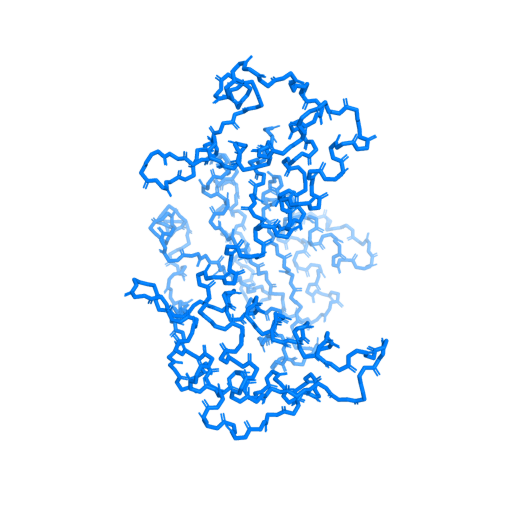 A 1 201 ? 6.887 -15.734 -24.709 1.00 67.44 201 ALA A O 1
ATOM 1612 N N . GLN A 1 202 ? 8.716 -14.423 -24.765 1.00 81.44 202 GLN A N 1
ATOM 1613 C CA . GLN A 1 202 ? 9.064 -14.529 -23.350 1.00 81.44 202 GLN A CA 1
ATOM 1614 C C . GLN A 1 202 ? 10.057 -13.428 -22.953 1.00 81.44 202 GLN A C 1
ATOM 1616 O O . GLN A 1 202 ? 11.109 -13.275 -23.575 1.00 81.44 202 GLN A O 1
ATOM 1621 N N . VAL A 1 203 ? 9.757 -12.698 -21.877 1.00 88.94 203 VAL A N 1
ATOM 1622 C CA . VAL A 1 203 ? 10.690 -11.718 -21.303 1.00 88.94 203 VAL A CA 1
ATOM 1623 C C . VAL A 1 203 ? 11.779 -12.436 -20.513 1.00 88.94 203 VAL A C 1
ATOM 1625 O O . VAL A 1 203 ? 11.491 -13.357 -19.743 1.00 88.94 203 VAL A O 1
ATOM 1628 N N . THR A 1 204 ? 13.029 -12.021 -20.703 1.00 91.00 204 THR A N 1
ATOM 1629 C CA . THR A 1 204 ? 14.206 -12.636 -20.086 1.00 91.00 204 THR A CA 1
ATOM 1630 C C . THR A 1 204 ? 15.025 -11.611 -19.313 1.00 91.00 204 THR A C 1
ATOM 1632 O O . THR A 1 204 ? 15.459 -10.602 -19.857 1.00 91.00 204 THR A O 1
ATOM 1635 N N . PHE A 1 205 ? 15.282 -11.900 -18.039 1.00 93.69 205 PHE A N 1
ATOM 1636 C CA . PHE A 1 205 ? 16.201 -11.140 -17.197 1.00 93.69 205 PHE A CA 1
ATOM 1637 C C . PHE A 1 205 ? 17.531 -11.885 -17.115 1.00 93.69 205 PHE A C 1
ATOM 1639 O O . PHE A 1 205 ? 17.608 -12.980 -16.554 1.00 93.69 205 PHE A O 1
ATOM 1646 N N . ASP A 1 206 ? 18.569 -11.280 -17.681 1.00 92.38 206 ASP A N 1
ATOM 1647 C CA . ASP A 1 206 ? 19.941 -11.782 -17.682 1.00 92.38 206 ASP A CA 1
ATOM 1648 C C . ASP A 1 206 ? 20.908 -10.737 -17.093 1.00 92.38 206 ASP A C 1
ATOM 1650 O O . ASP A 1 206 ? 20.548 -9.558 -16.984 1.00 92.38 206 ASP A O 1
ATOM 1654 N N . PRO A 1 207 ? 22.133 -11.132 -16.698 1.00 91.62 207 PRO A N 1
ATOM 1655 C CA . PRO A 1 207 ? 23.089 -10.201 -16.103 1.00 91.62 207 PRO A CA 1
ATOM 1656 C C . PRO A 1 207 ? 23.434 -9.005 -17.003 1.00 91.62 207 PRO A C 1
ATOM 1658 O O . PRO A 1 207 ? 23.634 -7.906 -16.492 1.00 91.62 207 PRO A O 1
ATOM 1661 N N . ALA A 1 208 ? 23.466 -9.188 -18.327 1.00 89.50 208 ALA A N 1
ATOM 1662 C CA . ALA A 1 208 ? 23.815 -8.124 -19.267 1.00 89.50 208 ALA A CA 1
ATOM 1663 C C . ALA A 1 208 ? 22.713 -7.057 -19.361 1.00 89.50 208 ALA A C 1
ATOM 1665 O O . ALA A 1 208 ? 23.015 -5.867 -19.420 1.00 89.50 208 ALA A O 1
ATOM 1666 N N . LEU A 1 209 ? 21.441 -7.462 -19.311 1.00 89.38 209 LEU A N 1
ATOM 1667 C CA . LEU A 1 209 ? 20.297 -6.554 -19.229 1.00 89.38 209 LEU A CA 1
ATOM 1668 C C . LEU A 1 209 ? 20.329 -5.739 -17.931 1.00 89.38 209 LEU A C 1
ATOM 1670 O O . LEU A 1 209 ? 20.088 -4.533 -17.948 1.00 89.38 209 LEU A O 1
ATOM 1674 N N . VAL A 1 210 ? 20.645 -6.388 -16.807 1.00 90.12 210 VAL A N 1
ATOM 1675 C CA . VAL A 1 210 ? 20.764 -5.709 -15.507 1.00 90.12 210 VAL A CA 1
ATOM 1676 C C . VAL A 1 210 ? 21.900 -4.685 -15.527 1.00 90.12 210 VAL A C 1
ATOM 1678 O O . VAL A 1 210 ? 21.725 -3.569 -15.037 1.00 90.12 210 VAL A O 1
ATOM 1681 N N . ASP A 1 211 ? 23.028 -5.021 -16.151 1.00 87.69 211 ASP A N 1
ATOM 1682 C CA . ASP A 1 211 ? 24.157 -4.103 -16.319 1.00 87.69 211 ASP A CA 1
ATOM 1683 C C . ASP A 1 211 ? 23.823 -2.940 -17.267 1.00 87.69 211 ASP A C 1
ATOM 1685 O O . ASP A 1 211 ? 24.207 -1.802 -16.997 1.00 87.69 211 ASP A O 1
ATOM 1689 N N . GLN A 1 212 ? 23.055 -3.195 -18.333 1.00 85.50 212 GLN A N 1
ATOM 1690 C CA . GLN A 1 212 ? 22.572 -2.168 -19.260 1.00 85.50 212 GLN A CA 1
ATOM 1691 C C . GLN A 1 212 ? 21.625 -1.174 -18.574 1.00 85.50 212 GLN A C 1
ATOM 1693 O O . GLN A 1 212 ? 21.736 0.032 -18.792 1.00 85.50 212 GLN A O 1
ATOM 1698 N N . VAL A 1 213 ? 20.687 -1.664 -17.757 1.00 84.88 213 VAL A N 1
ATOM 1699 C CA . VAL A 1 213 ? 19.776 -0.803 -16.984 1.00 84.88 213 VAL A CA 1
ATOM 1700 C C . VAL A 1 213 ? 20.541 -0.041 -15.897 1.00 84.88 213 VAL A C 1
ATOM 1702 O O . VAL A 1 213 ? 20.240 1.123 -15.628 1.00 84.88 213 VAL A O 1
ATOM 1705 N N . GLY A 1 214 ? 21.557 -0.667 -15.303 1.00 83.69 214 GLY A N 1
ATOM 1706 C CA . GLY A 1 214 ? 22.455 -0.037 -14.344 1.00 83.69 214 GLY A CA 1
ATOM 1707 C C . GLY A 1 214 ? 21.789 0.266 -13.000 1.00 83.69 214 GLY A C 1
ATOM 1708 O O . GLY A 1 214 ? 20.828 -0.387 -12.593 1.00 83.69 214 GLY A O 1
ATOM 1709 N N . LYS A 1 215 ? 22.331 1.251 -12.273 1.00 80.19 215 LYS A N 1
ATOM 1710 C CA . LYS A 1 215 ? 21.887 1.601 -10.913 1.00 80.19 215 LYS A CA 1
ATOM 1711 C C . LYS A 1 215 ? 20.531 2.295 -10.897 1.00 80.19 215 LYS A C 1
ATOM 1713 O O . LYS A 1 215 ? 20.236 3.121 -11.756 1.00 80.19 215 LYS A O 1
ATOM 1718 N N . LEU A 1 216 ? 19.776 2.073 -9.823 1.00 71.25 216 LEU A N 1
ATOM 1719 C CA . LEU A 1 216 ? 18.466 2.681 -9.614 1.00 71.25 216 LEU A CA 1
ATOM 1720 C C . LEU A 1 216 ? 18.487 4.215 -9.670 1.00 71.25 216 LEU A C 1
ATOM 1722 O O . LEU A 1 216 ? 17.552 4.800 -10.194 1.00 71.25 216 LEU A O 1
ATOM 1726 N N . ALA A 1 217 ? 19.541 4.878 -9.184 1.00 60.78 217 ALA A N 1
ATOM 1727 C CA . ALA A 1 217 ? 19.648 6.338 -9.282 1.00 60.78 217 ALA A CA 1
ATOM 1728 C C . ALA A 1 217 ? 19.546 6.816 -10.742 1.00 60.78 217 ALA A C 1
ATOM 1730 O O . ALA A 1 217 ? 18.769 7.714 -11.047 1.00 60.78 217 ALA A O 1
ATOM 1731 N N . ASN A 1 218 ? 20.241 6.132 -11.653 1.00 62.00 218 ASN A N 1
ATOM 1732 C CA . ASN A 1 218 ? 20.186 6.422 -13.084 1.00 62.00 218 ASN A CA 1
ATOM 1733 C C . ASN A 1 218 ? 18.825 6.038 -13.675 1.00 62.00 218 ASN A C 1
ATOM 1735 O O . ASN A 1 218 ? 18.348 6.689 -14.595 1.00 62.00 218 ASN A O 1
ATOM 1739 N N . VAL A 1 219 ? 18.185 5.000 -13.130 1.00 59.44 219 VAL A N 1
ATOM 1740 C CA . VAL A 1 219 ? 16.833 4.586 -13.517 1.00 59.44 219 VAL A CA 1
ATOM 1741 C C . VAL A 1 219 ? 15.783 5.622 -13.122 1.00 59.44 219 VAL A C 1
ATOM 1743 O O . VAL A 1 219 ? 14.905 5.923 -13.921 1.00 59.44 219 VAL A O 1
ATOM 1746 N N . ILE A 1 220 ? 15.862 6.179 -11.916 1.00 61.47 220 ILE A N 1
ATOM 1747 C CA . ILE A 1 220 ? 14.945 7.222 -11.455 1.00 61.47 220 ILE A CA 1
ATOM 1748 C C . ILE A 1 220 ? 15.192 8.498 -12.254 1.00 61.47 220 ILE A C 1
ATOM 1750 O O . ILE A 1 220 ? 14.228 9.069 -12.745 1.00 61.47 220 ILE A O 1
ATOM 1754 N N . SER A 1 221 ? 16.453 8.896 -12.459 1.00 64.38 221 SER A N 1
ATOM 1755 C CA . SER A 1 221 ? 16.792 10.036 -13.318 1.00 64.38 221 SER A CA 1
ATOM 1756 C C . SER A 1 221 ? 16.252 9.851 -14.731 1.00 64.38 221 SER A C 1
ATOM 1758 O O . SER A 1 221 ? 15.488 10.684 -15.182 1.00 64.38 221 SER A O 1
ATOM 1760 N N . ALA A 1 222 ? 16.519 8.721 -15.385 1.00 65.81 222 ALA A N 1
ATOM 1761 C CA . ALA A 1 222 ? 16.034 8.501 -16.743 1.00 65.81 222 ALA A CA 1
ATOM 1762 C C . ALA A 1 222 ? 14.507 8.316 -16.822 1.00 65.81 222 ALA A C 1
ATOM 1764 O O . ALA A 1 222 ? 13.910 8.679 -17.825 1.00 65.81 222 ALA A O 1
ATOM 1765 N N . PHE A 1 223 ? 13.855 7.772 -15.786 1.00 64.81 223 PHE A N 1
ATOM 1766 C CA . PHE A 1 223 ? 12.389 7.759 -15.716 1.00 64.81 223 PHE A CA 1
ATOM 1767 C C . PHE A 1 223 ? 11.843 9.182 -15.593 1.00 64.81 223 PHE A C 1
ATOM 1769 O O . PHE A 1 223 ? 10.925 9.539 -16.323 1.00 64.81 223 PHE A O 1
ATOM 1776 N N . LEU A 1 224 ? 12.418 9.997 -14.703 1.00 67.75 224 LEU A N 1
ATOM 1777 C CA . LEU A 1 224 ? 12.070 11.409 -14.580 1.00 67.75 224 LEU A CA 1
ATOM 1778 C C . LEU A 1 224 ? 12.299 12.130 -15.906 1.00 67.75 224 LEU A C 1
ATOM 1780 O O . LEU A 1 224 ? 11.391 12.815 -16.346 1.00 67.75 224 LEU A O 1
ATOM 1784 N N . ASP A 1 225 ? 13.426 11.911 -16.580 1.00 75.06 225 ASP A N 1
ATOM 1785 C CA . ASP A 1 225 ? 13.731 12.510 -17.881 1.00 75.06 225 ASP A CA 1
ATOM 1786 C C . ASP A 1 225 ? 12.695 12.101 -18.942 1.00 75.06 225 ASP A C 1
ATOM 1788 O O . ASP A 1 225 ? 12.144 12.960 -19.624 1.00 75.06 225 ASP A O 1
ATOM 1792 N N . GLU A 1 226 ? 12.351 10.812 -19.047 1.00 77.06 226 GLU A N 1
ATOM 1793 C CA . GLU A 1 226 ? 11.310 10.324 -19.965 1.00 77.06 226 GLU A CA 1
ATOM 1794 C C . GLU A 1 226 ? 9.936 10.943 -19.667 1.00 77.06 226 GLU A C 1
ATOM 1796 O O . GLU A 1 226 ? 9.229 11.370 -20.584 1.00 77.06 226 GLU A O 1
ATOM 1801 N N . GLN A 1 227 ? 9.547 11.011 -18.390 1.00 75.75 227 GLN A N 1
ATOM 1802 C CA . GLN A 1 227 ? 8.274 11.612 -17.993 1.00 75.75 227 GLN A CA 1
ATOM 1803 C C . GLN A 1 227 ? 8.268 13.126 -18.219 1.00 75.75 227 GLN A C 1
ATOM 1805 O O . GLN A 1 227 ? 7.273 13.664 -18.702 1.00 75.75 227 GLN A O 1
ATOM 1810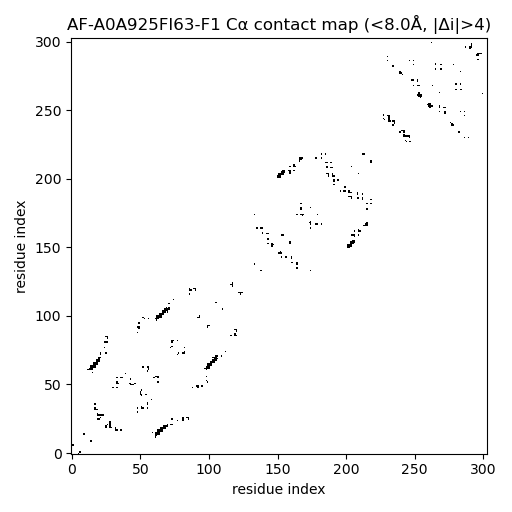 N N . VAL A 1 228 ? 9.375 13.808 -17.923 1.00 80.19 228 VAL A N 1
ATOM 1811 C CA . VAL A 1 228 ? 9.565 15.239 -18.178 1.00 80.19 228 VAL A CA 1
ATOM 1812 C C . VAL A 1 228 ? 9.414 15.505 -19.670 1.00 80.19 228 VAL A C 1
ATOM 1814 O O . VAL A 1 228 ? 8.588 16.333 -20.028 1.00 80.19 228 VAL A O 1
ATOM 1817 N N . VAL A 1 229 ? 10.082 14.745 -20.542 1.00 84.00 229 VAL A N 1
ATOM 1818 C CA . VAL A 1 229 ? 9.945 14.879 -22.005 1.00 84.00 229 VAL A CA 1
ATOM 1819 C C . VAL A 1 229 ? 8.494 14.673 -22.461 1.00 84.00 229 VAL A C 1
ATOM 1821 O O . VAL A 1 229 ? 7.995 15.432 -23.295 1.00 84.00 229 VAL A O 1
ATOM 1824 N N . GLY A 1 230 ? 7.782 13.692 -21.896 1.00 82.88 230 GLY A N 1
ATOM 1825 C CA . GLY A 1 230 ? 6.361 13.469 -22.188 1.00 82.88 230 GLY A CA 1
ATOM 1826 C C . GLY A 1 230 ? 5.469 14.650 -21.783 1.00 82.88 230 GLY A C 1
ATOM 1827 O O . GLY A 1 230 ? 4.619 15.087 -22.564 1.00 82.88 230 GLY A O 1
ATOM 1828 N N . ILE A 1 231 ? 5.689 15.207 -20.589 1.00 83.06 231 ILE A N 1
ATOM 1829 C CA . ILE A 1 231 ? 4.953 16.377 -20.089 1.00 83.06 231 ILE A CA 1
ATOM 1830 C C . ILE A 1 231 ? 5.311 17.623 -20.909 1.00 83.06 231 ILE A C 1
ATOM 1832 O O . ILE A 1 231 ? 4.421 18.386 -21.274 1.00 83.06 231 ILE A O 1
ATOM 1836 N N . GLU A 1 232 ? 6.580 17.816 -21.269 1.00 84.81 232 GLU A N 1
ATOM 1837 C CA . GLU A 1 232 ? 7.038 18.913 -22.128 1.00 84.81 232 GLU A CA 1
ATOM 1838 C C . GLU A 1 232 ? 6.380 18.872 -23.509 1.00 84.81 232 GLU A C 1
ATOM 1840 O O . GLU A 1 232 ? 5.901 19.899 -23.996 1.00 84.81 232 GLU A O 1
ATOM 1845 N N . ALA A 1 233 ? 6.290 17.689 -24.124 1.00 85.62 233 ALA A N 1
ATOM 1846 C CA . ALA A 1 233 ? 5.587 17.510 -25.391 1.00 85.62 233 ALA A CA 1
ATOM 1847 C C . ALA A 1 233 ? 4.096 17.869 -25.262 1.00 85.62 233 ALA A C 1
ATOM 1849 O O . ALA A 1 233 ? 3.549 18.580 -26.109 1.00 85.62 233 ALA A O 1
ATOM 1850 N N . ALA A 1 234 ? 3.449 17.445 -24.172 1.00 84.94 234 ALA A N 1
ATOM 1851 C CA . ALA A 1 234 ? 2.050 17.763 -23.888 1.00 84.94 234 ALA A CA 1
ATOM 1852 C C . ALA A 1 234 ? 1.816 19.254 -23.565 1.00 84.94 234 ALA A C 1
ATOM 1854 O O . ALA A 1 234 ? 0.744 19.784 -23.863 1.00 84.94 234 ALA A O 1
ATOM 1855 N N . LEU A 1 235 ? 2.796 19.946 -22.977 1.00 83.94 235 LEU A N 1
ATOM 1856 C CA . LEU A 1 235 ? 2.771 21.397 -22.760 1.00 83.94 235 LEU A CA 1
ATOM 1857 C C . LEU A 1 235 ? 2.958 22.167 -24.072 1.00 83.94 235 LEU A C 1
ATOM 1859 O O . LEU A 1 235 ? 2.259 23.151 -24.309 1.00 83.94 235 LEU A O 1
ATOM 1863 N N . GLY A 1 236 ? 3.845 21.697 -24.954 1.00 83.25 236 GLY A N 1
ATOM 1864 C CA . GLY A 1 236 ? 4.025 22.271 -26.289 1.00 83.25 236 GLY A CA 1
ATOM 1865 C C . GLY A 1 236 ? 2.744 22.208 -27.126 1.00 83.25 236 GLY A C 1
ATOM 1866 O O . GLY A 1 236 ? 2.360 23.199 -27.742 1.00 83.25 236 GLY A O 1
ATOM 1867 N N . GLN A 1 237 ? 2.016 21.087 -27.069 1.00 85.50 237 GLN A N 1
ATOM 1868 C CA . GLN A 1 237 ? 0.703 20.948 -27.720 1.00 85.50 237 GLN A CA 1
ATOM 1869 C C . GLN A 1 237 ? -0.366 21.895 -27.150 1.00 85.50 237 GLN A C 1
ATOM 1871 O O . GLN A 1 237 ? -1.320 22.231 -27.848 1.00 85.50 237 GLN A O 1
ATOM 1876 N N . ARG A 1 238 ? -0.204 22.346 -25.901 1.00 83.19 238 ARG A N 1
ATOM 1877 C CA . ARG A 1 238 ? -1.097 23.306 -25.234 1.00 83.19 238 ARG A CA 1
ATOM 1878 C C . ARG A 1 238 ? -0.717 24.773 -25.463 1.00 83.19 238 ARG A C 1
ATOM 1880 O O . ARG A 1 238 ? -1.363 25.650 -24.907 1.00 83.19 238 ARG A O 1
ATOM 1887 N N . GLY A 1 239 ? 0.282 25.052 -26.304 1.00 79.69 239 GLY A N 1
ATOM 1888 C CA . GLY A 1 239 ? 0.646 26.417 -26.697 1.00 79.69 239 GLY A CA 1
ATOM 1889 C C . GLY A 1 239 ? 1.746 27.063 -25.851 1.00 79.69 239 GLY A C 1
ATOM 1890 O O . GLY A 1 239 ? 2.013 28.254 -26.005 1.00 79.69 239 GLY A O 1
ATOM 1891 N N . VAL A 1 240 ? 2.429 26.302 -24.989 1.00 81.56 240 VAL A N 1
ATOM 1892 C CA . VAL A 1 240 ? 3.578 26.814 -24.231 1.00 81.56 240 VAL A CA 1
ATOM 1893 C C . VAL A 1 240 ? 4.778 27.003 -25.164 1.00 81.56 240 VAL A C 1
ATOM 1895 O O . VAL A 1 240 ? 5.251 26.056 -25.786 1.00 81.56 240 VAL A O 1
ATOM 1898 N N . VAL A 1 241 ? 5.306 28.231 -25.236 1.00 74.25 241 VAL A N 1
ATOM 1899 C CA . VAL A 1 241 ? 6.366 28.628 -26.191 1.00 74.25 241 VAL A CA 1
ATOM 1900 C C . VAL A 1 241 ? 7.730 27.986 -25.883 1.00 74.25 241 VAL A C 1
ATOM 1902 O O . VAL A 1 241 ? 8.522 27.750 -26.792 1.00 74.25 241 VAL A O 1
ATOM 1905 N N . LYS A 1 242 ? 8.024 27.698 -24.607 1.00 78.94 242 LYS A N 1
ATOM 1906 C CA . LYS A 1 242 ? 9.276 27.060 -24.150 1.00 78.94 242 LYS A CA 1
ATOM 1907 C C . LYS A 1 242 ? 8.994 26.006 -23.075 1.00 78.94 242 LYS A C 1
ATOM 1909 O O . LYS A 1 242 ? 9.232 26.283 -21.897 1.00 78.94 242 LYS A O 1
ATOM 1914 N N . PRO A 1 243 ? 8.460 24.828 -23.444 1.00 77.81 243 PRO A N 1
ATOM 1915 C CA . PRO A 1 243 ? 8.076 23.809 -22.474 1.00 77.81 243 PRO A CA 1
ATOM 1916 C C . PRO A 1 243 ? 9.276 23.188 -21.743 1.00 77.81 243 PRO A C 1
ATOM 1918 O O . PRO A 1 243 ? 9.124 22.723 -20.618 1.00 77.81 243 PRO A O 1
ATOM 1921 N N . GLN A 1 244 ? 10.473 23.233 -22.339 1.00 80.81 244 GLN A N 1
ATOM 1922 C CA . GLN A 1 2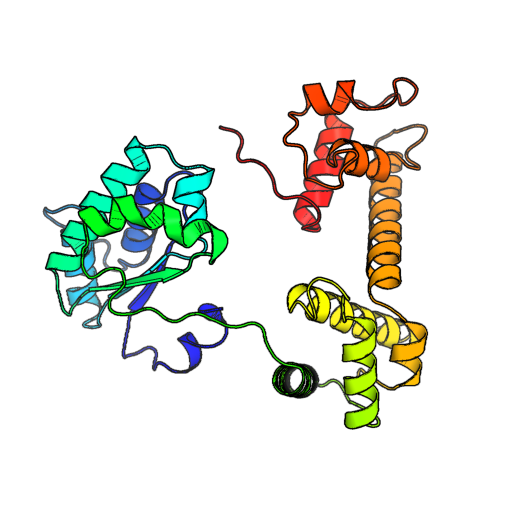44 ? 11.659 22.523 -21.852 1.00 80.81 244 GLN A CA 1
ATOM 1923 C C . GLN A 1 244 ? 12.104 23.006 -20.470 1.00 80.81 244 GLN A C 1
ATOM 1925 O O . GLN A 1 244 ? 12.377 24.192 -20.295 1.00 80.81 244 GLN A O 1
ATOM 1930 N N . GLY A 1 245 ? 12.221 22.108 -19.497 1.00 74.06 245 GLY A N 1
ATOM 1931 C CA . GLY A 1 245 ? 12.632 22.389 -18.121 1.00 74.06 245 GLY A CA 1
ATOM 1932 C C . GLY A 1 245 ? 11.512 22.880 -17.201 1.00 74.06 245 GLY A C 1
ATOM 1933 O O . GLY A 1 245 ? 11.722 22.934 -15.994 1.00 74.06 245 GLY A O 1
ATOM 1934 N N . ILE A 1 246 ? 10.314 23.172 -17.725 1.00 80.94 246 ILE A N 1
ATOM 1935 C CA . ILE A 1 246 ? 9.168 23.588 -16.899 1.00 80.94 246 ILE A CA 1
ATOM 1936 C C . ILE A 1 246 ? 8.777 22.507 -15.881 1.00 80.94 246 ILE A C 1
ATOM 1938 O O . ILE A 1 246 ? 8.634 22.841 -14.706 1.00 80.94 246 ILE A O 1
ATOM 1942 N N . PRO A 1 247 ? 8.628 21.219 -16.258 1.00 81.00 247 PRO A N 1
ATOM 1943 C CA . PRO A 1 247 ? 8.221 20.198 -15.293 1.00 81.00 247 PRO A CA 1
ATOM 1944 C C . PRO A 1 247 ? 9.256 20.019 -14.169 1.00 81.00 247 PRO A C 1
ATOM 1946 O O . PRO A 1 247 ? 8.889 19.863 -13.006 1.00 81.00 247 PRO A O 1
ATOM 1949 N N . LEU A 1 248 ? 10.549 20.108 -14.496 1.00 74.06 248 LEU A N 1
ATOM 1950 C CA . LEU A 1 248 ? 11.637 20.054 -13.517 1.00 74.06 248 LEU A CA 1
ATOM 1951 C C . LEU A 1 248 ? 11.610 21.248 -12.561 1.00 74.06 248 LEU A C 1
ATOM 1953 O O . LEU A 1 248 ? 11.732 21.054 -11.359 1.00 74.06 248 LEU A O 1
ATOM 1957 N N . GLU A 1 249 ? 11.410 22.465 -13.066 1.00 75.19 249 GLU A N 1
ATOM 1958 C CA . GLU A 1 249 ? 11.296 23.671 -12.236 1.00 75.19 249 GLU A CA 1
ATOM 1959 C C . GLU A 1 249 ? 10.114 23.581 -11.260 1.00 75.19 249 GLU A C 1
ATOM 1961 O O . GLU A 1 249 ? 10.261 23.938 -10.093 1.00 75.19 249 GLU A O 1
ATOM 1966 N N . VAL A 1 250 ? 8.976 23.025 -11.693 1.00 76.94 250 VAL A N 1
ATOM 1967 C CA . VAL A 1 250 ? 7.825 22.766 -10.810 1.00 76.94 250 VAL A CA 1
ATOM 1968 C C . VAL A 1 250 ? 8.175 21.740 -9.726 1.00 76.94 250 VAL A C 1
ATOM 1970 O O . VAL A 1 250 ? 7.850 21.948 -8.559 1.00 76.94 250 VAL A O 1
ATOM 1973 N N . LEU A 1 251 ? 8.875 20.653 -10.073 1.00 71.88 251 LEU A N 1
ATOM 1974 C CA . LEU A 1 251 ? 9.348 19.675 -9.085 1.00 71.88 251 LEU A CA 1
ATOM 1975 C C . LEU A 1 251 ? 10.361 20.286 -8.107 1.00 71.88 251 LEU A C 1
ATOM 1977 O O . LEU A 1 251 ? 10.291 19.998 -6.916 1.00 71.88 251 LEU A O 1
ATOM 1981 N N . PHE A 1 252 ? 11.265 21.150 -8.575 1.00 69.00 252 PHE A N 1
ATOM 1982 C CA . PHE A 1 252 ? 12.211 21.865 -7.717 1.00 69.00 252 PHE A CA 1
ATOM 1983 C C . PHE A 1 252 ? 11.514 22.862 -6.792 1.00 69.00 252 PHE A C 1
ATOM 1985 O O . PHE A 1 252 ? 11.883 22.947 -5.627 1.00 69.00 252 PHE A O 1
ATOM 1992 N N . ALA A 1 253 ? 10.473 23.560 -7.251 1.00 69.06 253 ALA A N 1
ATOM 1993 C CA . ALA A 1 253 ? 9.678 24.438 -6.391 1.00 69.06 253 ALA A CA 1
ATOM 1994 C C . ALA A 1 253 ? 8.988 23.661 -5.248 1.00 69.06 253 ALA A C 1
ATOM 1996 O O . ALA A 1 253 ? 8.824 24.182 -4.143 1.00 69.06 253 ALA A O 1
ATOM 1997 N N . LEU A 1 254 ? 8.651 22.388 -5.487 1.00 65.38 254 LEU A N 1
ATOM 1998 C CA . LEU A 1 254 ? 8.068 21.466 -4.505 1.00 65.38 254 LEU A CA 1
ATOM 1999 C C . LEU A 1 254 ? 9.094 20.843 -3.539 1.00 65.38 254 LEU A C 1
ATOM 2001 O O . LEU A 1 254 ? 8.707 20.079 -2.649 1.00 65.38 254 LEU A O 1
ATOM 2005 N N . VAL A 1 255 ? 10.385 21.155 -3.673 1.00 55.56 255 VAL A N 1
ATOM 2006 C CA . VAL A 1 255 ? 11.472 20.618 -2.841 1.00 55.56 255 VAL A CA 1
ATOM 2007 C C . VAL A 1 255 ? 12.230 21.779 -2.181 1.00 55.56 255 VAL A C 1
ATOM 2009 O O . VAL A 1 255 ? 12.559 22.777 -2.811 1.00 55.56 255 VAL A O 1
ATOM 2012 N N . THR A 1 256 ? 12.474 21.703 -0.872 1.00 53.44 256 THR A N 1
ATOM 2013 C CA . THR A 1 256 ? 13.319 22.679 -0.163 1.00 53.44 256 THR A CA 1
ATOM 2014 C C . THR A 1 256 ? 14.787 22.522 -0.579 1.00 53.44 256 THR A C 1
ATOM 2016 O O . THR A 1 256 ? 15.197 21.460 -1.043 1.00 53.44 256 THR A O 1
ATOM 2019 N N . GLU A 1 257 ? 15.625 23.532 -0.321 1.00 43.62 257 GLU A N 1
ATOM 2020 C CA . GLU A 1 257 ? 17.090 23.419 -0.479 1.00 43.62 257 GLU A CA 1
ATOM 2021 C C . GLU A 1 257 ? 17.704 22.268 0.350 1.00 43.62 257 GLU A C 1
ATOM 2023 O O . GLU A 1 257 ? 18.777 21.767 0.025 1.00 43.62 257 GLU A O 1
ATOM 2028 N N . GLU A 1 258 ? 16.995 21.795 1.380 1.00 35.50 258 GLU A N 1
ATOM 2029 C CA . GLU A 1 258 ? 17.382 20.664 2.230 1.00 35.50 258 GLU A CA 1
ATOM 2030 C C . GLU A 1 258 ? 16.822 19.308 1.747 1.00 35.50 258 GLU A C 1
ATOM 2032 O O . GLU A 1 258 ? 17.036 18.278 2.388 1.00 35.50 258 GLU A O 1
ATOM 2037 N N . GLY A 1 259 ? 16.109 19.270 0.613 1.00 38.44 259 GLY A N 1
ATOM 2038 C CA . GLY A 1 259 ? 15.573 18.039 0.021 1.00 38.44 259 GLY A CA 1
ATOM 2039 C C . GLY A 1 259 ? 14.270 17.527 0.651 1.00 38.44 259 GLY A C 1
ATOM 2040 O O . GLY A 1 259 ? 13.903 16.369 0.449 1.00 38.44 259 GLY A O 1
ATOM 2041 N N . THR A 1 260 ? 13.560 18.357 1.418 1.00 41.31 260 THR A N 1
ATOM 2042 C CA . THR A 1 260 ? 12.253 18.033 2.024 1.00 41.31 260 THR A CA 1
ATOM 2043 C C . THR A 1 260 ? 11.100 18.593 1.183 1.00 41.31 260 THR A C 1
ATOM 2045 O O . THR A 1 260 ? 11.242 19.615 0.520 1.00 41.31 260 THR A O 1
ATOM 2048 N N . LYS A 1 261 ? 9.945 17.914 1.154 1.00 56.97 261 LYS A N 1
ATOM 2049 C CA . LYS A 1 261 ? 8.793 18.335 0.332 1.00 56.97 261 LYS A CA 1
ATOM 2050 C C . LYS A 1 261 ? 8.172 19.625 0.885 1.00 56.97 261 LYS A C 1
ATOM 2052 O O . LYS A 1 261 ? 7.859 19.678 2.074 1.00 56.97 261 LYS A O 1
ATOM 2057 N N . ARG A 1 262 ? 7.973 20.639 0.036 1.00 56.06 262 ARG A N 1
ATOM 2058 C CA . ARG A 1 262 ? 7.263 21.883 0.374 1.00 56.06 262 ARG A CA 1
ATOM 2059 C C . ARG A 1 262 ? 5.771 21.738 0.089 1.00 56.06 262 ARG A C 1
ATOM 2061 O O . ARG A 1 262 ? 5.378 21.364 -1.011 1.00 56.06 262 ARG A O 1
ATOM 2068 N N . ASN A 1 263 ? 4.953 22.094 1.074 1.00 57.44 263 ASN A N 1
ATOM 2069 C CA . ASN A 1 263 ? 3.513 22.249 0.899 1.00 57.44 263 ASN A CA 1
ATOM 2070 C C . ASN A 1 263 ? 3.247 23.674 0.396 1.00 57.44 263 ASN A C 1
ATOM 2072 O O . ASN A 1 263 ? 3.136 24.592 1.204 1.00 57.44 263 ASN A O 1
ATOM 2076 N N . LEU A 1 264 ? 3.214 23.863 -0.922 1.00 61.91 264 LEU A N 1
ATOM 2077 C CA . LEU A 1 264 ? 2.873 25.141 -1.550 1.00 61.91 264 LEU A CA 1
ATOM 2078 C C . LEU A 1 264 ? 1.518 25.026 -2.246 1.00 61.91 264 LEU A C 1
ATOM 2080 O O . LEU A 1 264 ? 1.229 24.018 -2.895 1.00 61.91 264 LEU A O 1
ATOM 2084 N N . ASP A 1 265 ? 0.698 26.061 -2.102 1.00 66.94 265 ASP A N 1
ATOM 2085 C CA . ASP A 1 265 ? -0.486 26.248 -2.927 1.00 66.94 265 ASP A CA 1
ATOM 2086 C C . ASP A 1 265 ? -0.085 26.733 -4.331 1.00 66.94 265 ASP A C 1
ATOM 2088 O O . ASP A 1 265 ? 1.077 27.017 -4.626 1.00 66.94 265 ASP A O 1
ATOM 2092 N N . ILE A 1 266 ? -1.054 26.782 -5.242 1.00 67.06 266 ILE A N 1
ATOM 2093 C CA . ILE A 1 266 ? -0.795 27.113 -6.649 1.00 67.06 266 ILE A CA 1
ATOM 2094 C C . ILE A 1 266 ? -0.237 28.536 -6.793 1.00 67.06 266 ILE A C 1
ATOM 2096 O O . ILE A 1 266 ? 0.657 28.749 -7.608 1.00 67.06 266 ILE A O 1
ATOM 2100 N N . ALA A 1 267 ? -0.702 29.478 -5.967 1.00 67.94 267 ALA A N 1
ATOM 2101 C CA . ALA A 1 267 ? -0.189 30.844 -5.942 1.00 67.94 267 ALA A CA 1
ATOM 2102 C C . ALA A 1 267 ? 1.279 30.892 -5.480 1.00 67.94 267 ALA A C 1
ATOM 2104 O O . ALA A 1 267 ? 2.117 31.476 -6.163 1.00 67.94 267 ALA A O 1
ATOM 2105 N N . GLY A 1 268 ? 1.621 30.197 -4.390 1.00 68.12 268 GLY A N 1
ATOM 2106 C CA . GLY A 1 268 ? 2.993 30.108 -3.894 1.00 68.12 268 GLY A CA 1
ATOM 2107 C C . GLY A 1 268 ? 3.939 29.357 -4.833 1.00 68.12 268 GLY A C 1
ATOM 2108 O O . GLY A 1 268 ? 5.124 29.679 -4.896 1.00 68.12 268 GLY A O 1
ATOM 2109 N N . LEU A 1 269 ? 3.435 28.386 -5.603 1.00 71.56 269 LEU A N 1
ATOM 2110 C CA . LEU A 1 269 ? 4.211 27.739 -6.663 1.00 71.56 269 LEU A CA 1
ATOM 2111 C C . LEU A 1 269 ? 4.486 28.689 -7.826 1.00 71.56 269 LEU A C 1
ATOM 2113 O O . LEU A 1 269 ? 5.617 28.712 -8.298 1.00 71.56 269 LEU A O 1
ATOM 2117 N N . MET A 1 270 ? 3.497 29.477 -8.262 1.00 69.38 270 MET A N 1
ATOM 2118 C CA . MET A 1 270 ? 3.686 30.474 -9.322 1.00 69.38 270 MET A CA 1
ATOM 2119 C C . MET A 1 270 ? 4.721 31.535 -8.932 1.00 69.38 270 MET A C 1
ATOM 2121 O O . MET A 1 270 ? 5.582 31.853 -9.749 1.00 69.38 270 MET A O 1
ATOM 2125 N N . ASP A 1 271 ? 4.700 32.006 -7.683 1.00 71.12 271 ASP A N 1
ATOM 2126 C CA . ASP A 1 271 ? 5.685 32.968 -7.163 1.00 71.12 271 ASP A CA 1
ATOM 2127 C C . ASP A 1 271 ? 7.094 32.366 -7.016 1.00 71.12 271 ASP A C 1
ATOM 2129 O O . ASP A 1 271 ? 8.095 33.075 -7.125 1.00 71.12 271 ASP A O 1
ATOM 2133 N N . ALA A 1 272 ? 7.191 31.053 -6.783 1.00 68.81 272 ALA A N 1
ATOM 2134 C CA . ALA A 1 272 ? 8.463 30.337 -6.697 1.00 68.81 272 ALA A CA 1
ATOM 2135 C C . ALA A 1 272 ? 9.069 29.998 -8.073 1.00 68.81 272 ALA A C 1
ATOM 2137 O O . ALA A 1 272 ? 10.241 29.616 -8.145 1.00 68.81 272 ALA A O 1
ATOM 2138 N N . MET A 1 273 ? 8.303 30.120 -9.165 1.00 71.44 273 MET A N 1
ATOM 2139 C CA . MET A 1 273 ? 8.815 29.894 -10.516 1.00 71.44 273 MET A CA 1
ATOM 2140 C C . MET A 1 273 ? 9.654 31.088 -11.002 1.00 71.44 273 MET A C 1
ATOM 2142 O O . MET A 1 273 ? 9.331 32.244 -10.727 1.00 71.44 273 MET A O 1
ATOM 2146 N N . PRO A 1 274 ? 10.723 30.858 -11.785 1.00 66.88 274 PRO A N 1
ATOM 2147 C CA . PRO A 1 274 ? 11.489 31.948 -12.373 1.00 66.88 274 PRO A CA 1
ATOM 2148 C C . PRO A 1 274 ? 10.616 32.754 -13.350 1.00 66.88 274 PRO A C 1
ATOM 2150 O O . PRO A 1 274 ? 10.145 32.221 -14.355 1.00 66.88 274 PRO A O 1
ATOM 2153 N N . GLY A 1 275 ? 10.466 34.063 -13.104 1.00 61.22 275 GLY A N 1
ATOM 2154 C CA . GLY A 1 275 ? 9.582 34.983 -13.851 1.00 61.22 275 GLY A CA 1
ATOM 2155 C C . GLY A 1 275 ? 9.865 35.148 -15.354 1.00 61.22 275 GLY A C 1
ATOM 2156 O O . GLY A 1 275 ? 9.180 35.894 -16.046 1.00 61.22 275 GLY A O 1
ATOM 2157 N N . ASN A 1 276 ? 10.854 34.430 -15.885 1.00 61.41 276 ASN A N 1
ATOM 2158 C CA . ASN A 1 276 ? 11.192 34.383 -17.307 1.00 61.41 276 ASN A CA 1
ATOM 2159 C C . ASN A 1 276 ? 10.347 33.343 -18.074 1.00 61.41 276 ASN A C 1
ATOM 2161 O O . ASN A 1 276 ? 10.459 33.226 -19.299 1.00 61.41 276 ASN A O 1
ATOM 2165 N N . ARG A 1 277 ? 9.536 32.552 -17.360 1.00 63.56 277 ARG A N 1
ATOM 2166 C CA . ARG A 1 277 ? 8.642 31.528 -17.904 1.00 63.56 277 ARG A CA 1
ATOM 2167 C C . ARG A 1 277 ? 7.224 32.093 -18.004 1.00 63.56 277 ARG A C 1
ATOM 2169 O O . ARG A 1 277 ? 6.591 32.363 -16.993 1.00 63.56 277 ARG A O 1
ATOM 2176 N N . ASN A 1 278 ? 6.706 32.242 -19.222 1.00 64.88 278 ASN A N 1
ATOM 2177 C CA . ASN A 1 278 ? 5.331 32.695 -19.458 1.00 64.88 278 ASN A CA 1
ATOM 2178 C C . ASN A 1 278 ? 4.347 31.518 -19.278 1.00 64.88 278 ASN A C 1
ATOM 2180 O O . ASN A 1 278 ? 3.838 30.969 -20.255 1.00 64.88 278 ASN A O 1
ATOM 2184 N N . ILE A 1 279 ? 4.191 31.051 -18.036 1.00 73.94 279 ILE A N 1
ATOM 2185 C CA . ILE A 1 279 ? 3.349 29.905 -17.665 1.00 73.94 279 ILE A CA 1
ATOM 2186 C C . ILE A 1 279 ? 2.061 30.406 -17.032 1.00 7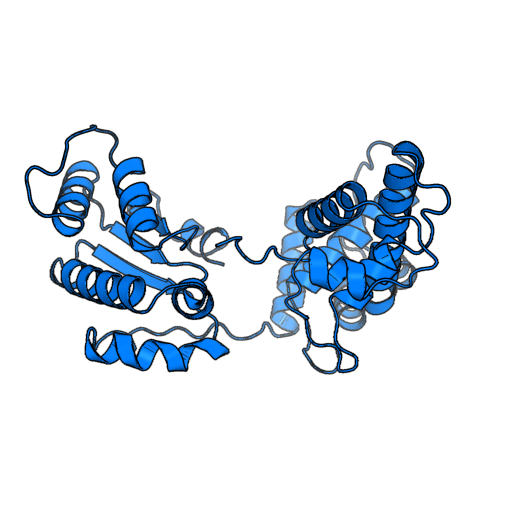3.94 279 ILE A C 1
ATOM 2188 O O . ILE A 1 279 ? 2.079 31.120 -16.035 1.00 73.94 279 ILE A O 1
ATOM 2192 N N . GLU A 1 280 ? 0.939 29.966 -17.587 1.00 80.25 280 GLU A N 1
ATOM 2193 C CA . GLU A 1 280 ? -0.374 30.182 -16.981 1.00 80.25 280 GLU A CA 1
ATOM 2194 C C . GLU A 1 280 ? -0.688 29.119 -15.921 1.00 80.25 280 GLU A C 1
ATOM 2196 O O . GLU A 1 280 ? -0.233 27.974 -16.004 1.00 80.25 280 GLU A O 1
ATOM 2201 N N . GLU A 1 281 ? -1.562 29.468 -14.979 1.00 80.12 281 GLU A N 1
ATOM 2202 C CA . GLU A 1 281 ? -2.020 28.583 -13.903 1.00 80.12 281 GLU A CA 1
ATOM 2203 C C . GLU A 1 281 ? -2.551 27.229 -14.417 1.00 80.12 281 GLU A C 1
ATOM 2205 O O . GLU A 1 281 ? -2.301 26.179 -13.822 1.00 80.12 281 GLU A O 1
ATOM 2210 N N . ALA A 1 282 ? -3.239 27.225 -15.564 1.00 79.06 282 ALA A N 1
ATOM 2211 C CA . ALA A 1 282 ? -3.776 26.013 -16.185 1.00 79.06 282 ALA A CA 1
ATOM 2212 C C . ALA A 1 282 ? -2.680 24.994 -16.556 1.00 79.06 282 ALA A C 1
ATOM 2214 O O . ALA A 1 282 ? -2.872 23.785 -16.410 1.00 79.06 282 ALA A O 1
ATOM 2215 N N . HIS A 1 283 ? -1.510 25.472 -16.986 1.00 81.94 283 HIS A N 1
ATOM 2216 C CA . HIS A 1 283 ? -0.366 24.627 -17.326 1.00 81.94 283 HIS A CA 1
ATOM 2217 C C . HIS A 1 283 ? 0.303 24.057 -16.072 1.00 81.94 283 HIS A C 1
ATOM 2219 O O . HIS A 1 283 ? 0.681 22.887 -16.056 1.00 81.94 283 HIS A O 1
ATOM 2225 N N . LEU A 1 284 ? 0.384 24.851 -14.999 1.00 79.62 284 LEU A N 1
ATOM 2226 C CA . LEU A 1 284 ? 0.892 24.397 -13.705 1.00 79.62 284 LEU A CA 1
ATOM 2227 C C . LEU A 1 284 ? -0.007 23.303 -13.106 1.00 79.62 284 LEU A C 1
ATOM 2229 O O . LEU A 1 284 ? 0.489 22.258 -12.684 1.00 79.62 284 LEU A O 1
ATOM 2233 N N . ARG A 1 285 ? -1.334 23.490 -13.150 1.00 80.38 285 ARG A N 1
ATOM 2234 C CA . ARG A 1 285 ? -2.315 22.470 -12.735 1.00 80.38 285 ARG A CA 1
ATOM 2235 C C . ARG A 1 285 ? -2.186 21.184 -13.546 1.00 80.38 285 ARG A C 1
ATOM 2237 O O . ARG A 1 285 ? -2.256 20.102 -12.972 1.00 80.38 285 ARG A O 1
ATOM 2244 N N . PHE A 1 286 ? -1.960 21.292 -14.856 1.00 82.56 286 PHE A N 1
ATOM 2245 C CA . PHE A 1 286 ? -1.715 20.127 -15.704 1.00 82.56 286 PHE A CA 1
ATOM 2246 C C . PHE A 1 286 ? -0.449 19.364 -15.281 1.00 82.56 286 PHE A C 1
ATOM 2248 O O . PHE A 1 286 ? -0.512 18.148 -15.116 1.00 82.56 286 PHE A O 1
ATOM 2255 N N . CYS A 1 287 ? 0.669 20.057 -15.038 1.00 79.50 287 CYS A N 1
ATOM 2256 C CA . CYS A 1 287 ? 1.894 19.419 -14.546 1.00 79.50 287 CYS A CA 1
ATOM 2257 C C . CYS A 1 287 ? 1.663 18.688 -13.218 1.00 79.50 287 CYS A C 1
ATOM 2259 O O . CYS A 1 287 ? 2.062 17.535 -13.079 1.00 79.50 287 CYS A O 1
ATOM 2261 N N . LEU A 1 288 ? 0.985 19.328 -12.259 1.00 77.12 288 LEU A N 1
ATOM 2262 C CA . LEU A 1 288 ? 0.672 18.721 -10.962 1.00 77.12 288 LEU A CA 1
ATOM 2263 C C . LEU A 1 288 ? -0.205 17.468 -11.107 1.00 77.12 288 LEU A C 1
ATOM 2265 O O . LEU A 1 288 ? 0.087 16.454 -10.477 1.00 77.12 288 LEU A O 1
ATOM 2269 N N . ALA A 1 289 ? -1.219 17.509 -11.974 1.00 76.38 289 ALA A N 1
ATOM 2270 C CA . ALA A 1 289 ? -2.081 16.362 -12.251 1.00 76.38 289 ALA A CA 1
ATOM 2271 C C . ALA A 1 289 ? -1.318 15.200 -12.913 1.00 76.38 289 ALA A C 1
ATOM 2273 O O . ALA A 1 289 ? -1.514 14.041 -12.546 1.00 76.38 289 ALA A O 1
ATOM 2274 N N . GLU A 1 290 ? -0.407 15.483 -13.850 1.00 76.81 290 GLU A N 1
ATOM 2275 C CA . GLU A 1 290 ? 0.446 14.443 -14.439 1.00 76.81 290 GLU A CA 1
ATOM 2276 C C . GLU A 1 290 ? 1.426 13.866 -13.415 1.00 76.81 290 GLU A C 1
ATOM 2278 O O . GLU A 1 290 ? 1.593 12.649 -13.347 1.00 76.81 290 GLU A O 1
ATOM 2283 N N . PHE A 1 291 ? 2.027 14.693 -12.558 1.00 74.25 291 PHE A N 1
ATOM 2284 C CA . PHE A 1 291 ? 2.889 14.202 -11.482 1.00 74.25 291 PHE A CA 1
ATOM 2285 C C . PHE A 1 291 ? 2.138 13.352 -10.460 1.00 74.25 291 PHE A C 1
ATOM 2287 O O . PHE A 1 291 ? 2.692 12.370 -9.963 1.00 74.25 291 PHE A O 1
ATOM 2294 N N . GLU A 1 292 ? 0.885 13.686 -10.165 1.00 69.00 292 GLU A N 1
ATOM 2295 C CA . GLU A 1 292 ? 0.006 12.862 -9.341 1.00 69.00 292 GLU A CA 1
ATOM 2296 C C . GLU A 1 292 ? -0.310 11.524 -10.019 1.00 69.00 292 GLU A C 1
ATOM 2298 O O . GLU A 1 292 ? -0.130 10.463 -9.413 1.00 69.00 292 GLU A O 1
ATOM 2303 N N . ARG A 1 293 ? -0.696 11.549 -11.301 1.00 68.94 293 ARG A N 1
ATOM 2304 C CA . ARG A 1 293 ? -0.965 10.341 -12.098 1.00 68.94 293 ARG A CA 1
ATOM 2305 C C . ARG A 1 293 ? 0.250 9.414 -12.145 1.00 68.94 293 ARG A C 1
ATOM 2307 O O . ARG A 1 293 ? 0.110 8.195 -12.051 1.00 68.94 293 ARG A O 1
ATOM 2314 N N . LEU A 1 294 ? 1.443 9.997 -12.245 1.00 64.44 294 LEU A N 1
ATOM 2315 C CA . LEU A 1 294 ? 2.731 9.303 -12.249 1.00 64.44 294 LEU A CA 1
ATOM 2316 C C . LEU A 1 294 ? 3.244 8.952 -10.843 1.00 64.44 294 LEU A C 1
ATOM 2318 O O . LEU A 1 294 ? 4.308 8.348 -10.716 1.00 64.44 294 LEU A O 1
ATOM 2322 N N . ARG A 1 295 ? 2.490 9.292 -9.788 1.00 61.75 295 ARG A N 1
ATOM 2323 C CA . ARG A 1 295 ? 2.826 9.079 -8.368 1.00 61.75 295 ARG A CA 1
ATOM 2324 C C . ARG A 1 295 ? 4.144 9.725 -7.924 1.00 61.75 295 ARG A C 1
ATOM 2326 O O . ARG A 1 295 ? 4.735 9.299 -6.931 1.00 61.75 295 ARG A O 1
ATOM 2333 N N . LEU A 1 296 ? 4.586 10.763 -8.630 1.00 62.34 296 LEU A N 1
ATOM 2334 C CA . LEU A 1 296 ? 5.754 11.575 -8.283 1.00 62.34 296 LEU A CA 1
ATOM 2335 C C . LEU A 1 296 ? 5.421 12.578 -7.167 1.00 62.34 296 LEU A C 1
ATOM 2337 O O . LEU A 1 296 ? 6.230 12.814 -6.268 1.00 62.34 296 LEU A O 1
ATOM 2341 N N . VAL A 1 297 ? 4.195 13.105 -7.175 1.00 61.19 297 VAL A N 1
ATOM 2342 C CA . VAL A 1 297 ? 3.657 14.022 -6.161 1.00 61.19 297 VAL A CA 1
ATOM 2343 C C . VAL A 1 297 ? 2.358 13.428 -5.608 1.00 61.19 297 VAL A C 1
ATOM 2345 O O . VAL A 1 297 ? 1.663 12.692 -6.302 1.00 61.19 297 VAL A O 1
ATOM 2348 N N . ARG A 1 298 ? 2.044 13.684 -4.333 1.00 52.78 298 ARG A N 1
ATOM 2349 C CA . ARG A 1 298 ? 0.715 13.394 -3.771 1.00 52.78 298 ARG A CA 1
ATOM 2350 C C . ARG A 1 298 ? -0.018 14.721 -3.597 1.00 52.78 298 ARG A C 1
ATOM 2352 O O . ARG A 1 298 ? 0.620 15.643 -3.086 1.00 52.78 298 ARG A O 1
ATOM 2359 N N . PRO A 1 299 ? -1.301 14.828 -3.974 1.00 49.75 299 PRO A N 1
ATOM 2360 C CA . PRO A 1 299 ? -2.068 16.026 -3.692 1.00 49.75 299 PRO A CA 1
ATOM 2361 C C . PRO A 1 299 ? -2.171 16.195 -2.175 1.00 49.75 299 PRO A C 1
ATOM 2363 O O . PRO A 1 299 ? -2.428 15.239 -1.438 1.00 49.75 299 PRO A O 1
ATOM 2366 N N . LEU A 1 300 ? -1.966 17.420 -1.704 1.00 43.91 300 LEU A N 1
ATOM 2367 C CA . LEU A 1 300 ? -2.542 17.832 -0.433 1.00 43.91 300 LEU A CA 1
ATOM 2368 C C . LEU A 1 300 ? -4.039 17.928 -0.694 1.00 43.91 300 LEU A C 1
ATOM 2370 O O . LEU A 1 300 ? -4.440 18.585 -1.655 1.00 43.91 300 LEU A O 1
ATOM 2374 N N . ALA A 1 301 ? -4.848 17.226 0.098 1.00 36.72 301 ALA A N 1
ATOM 2375 C CA . ALA A 1 301 ? -6.291 17.369 0.020 1.00 36.72 301 ALA A CA 1
ATOM 2376 C C . ALA A 1 301 ? -6.621 18.868 0.090 1.00 36.72 301 ALA A C 1
ATOM 2378 O O . ALA A 1 301 ? -6.275 19.532 1.069 1.00 36.72 301 ALA A O 1
ATOM 2379 N N . ALA A 1 302 ? -7.206 19.405 -0.985 1.00 31.89 302 ALA A N 1
ATOM 2380 C CA . ALA A 1 302 ? -7.846 20.707 -0.931 1.00 31.89 302 ALA A CA 1
ATOM 2381 C C . ALA A 1 302 ? -8.922 20.613 0.159 1.00 31.89 302 ALA A C 1
ATOM 2383 O O . ALA A 1 302 ? -9.650 19.618 0.196 1.00 31.89 302 ALA A O 1
ATOM 2384 N N . GLY A 1 303 ? -8.889 21.573 1.086 1.00 31.70 303 GLY A N 1
ATOM 2385 C CA . GLY A 1 303 ? -9.670 21.569 2.325 1.00 31.70 303 GLY A CA 1
ATOM 2386 C C . GLY A 1 303 ? -11.177 21.483 2.145 1.00 31.70 303 GLY A C 1
ATOM 2387 O O . GLY A 1 303 ? -11.674 21.740 1.026 1.00 31.70 303 GLY A O 1
#

Radius of gyration: 24.07 Å; Cα contacts (8 Å, |Δi|>4): 291; chains: 1; bounding box: 58×54×58 Å

Solvent-accessible surface area (backbone atoms only — not comparable to full-atom values): 17869 Å² total; per-residue (Å²): 111,56,88,80,50,58,59,79,75,53,61,80,84,67,45,43,81,43,78,30,48,41,86,92,44,49,62,60,32,44,53,50,48,56,54,73,68,46,82,84,72,74,69,60,89,64,60,68,72,53,26,43,53,53,49,48,29,69,75,65,75,27,36,33,33,44,33,31,46,64,46,49,48,50,72,77,74,43,49,76,66,57,48,53,53,44,46,52,51,50,46,54,44,56,72,61,45,84,51,41,43,79,45,81,37,61,58,76,92,51,54,75,70,46,56,71,48,34,76,70,36,75,69,64,70,77,76,73,80,86,84,73,84,72,50,70,74,54,49,49,51,48,54,55,50,51,32,55,75,70,61,36,43,64,41,64,54,71,61,28,48,50,51,52,54,60,30,53,46,40,97,86,78,41,64,52,69,68,58,49,52,54,50,53,52,48,53,52,52,52,38,43,60,73,65,74,41,102,71,64,96,61,54,61,48,35,54,67,59,50,60,71,61,44,40,41,69,59,44,53,49,51,49,49,50,54,51,41,53,53,51,27,54,56,36,40,76,71,69,40,92,72,30,78,63,50,62,56,52,54,54,49,58,36,36,42,101,86,72,45,80,48,94,64,56,74,67,57,44,59,71,61,45,70,87,88,57,94,72,53,71,71,57,54,51,48,51,52,53,50,32,36,76,70,66,76,42,76,82,75,79,79,130

Foldseek 3Di:
DCVPPVVVVDDPLAEAEFEFEQVPARLVRLVVSLCVLDPVNDDQPDDPSLSSLVNSCVVRVHAYEYEYAQVCCCVVPNDPVSVVVVLVVVLSQCVVPPRYHYHYHHDPVCPVVCPVSCVSVVCPPVDDDDDDDDDLVRQLVVVVVVCVVVQAAEDPSVLLSVLLLVQQQDPPPGHDPVLSVLSVVVLQVQQVVVVVDPDDPHHYRYPVSSVVCGHSVVSVVVVCVVLLVVLLVVVVVVPFPGSPCVLVQLVVLQADPVGDGDDDDLVSSVVSHDPVGPDDSVSSVVSQVSCVVVVVDPDDPPD

Secondary structure (DSSP, 8-state):
-IIIIIGGGS-TTS-EEEEE--TT-HHHHHHHHHHHH-SS----SS-HHHHHHHHHHHHH-S-EEEEE-STTHHHHT--HHHHHHHHHHHHHHHTTGGGEEEEE---GGGGGGGHHHHHH-GGGGTS----PPPPHHHHHHHHHHHHHHTTPEESSHHHHHHHHHHHH-BTTTB--HHHHHHHHHHHHHHHHHHHT-SS-SS-EE-HHHHHHH--HHHHHHHHHHHHHHHHHHHHHHTT-S--TTHHHHHHHHTB-TTSPBP---HHHHHHHS-TTS---HHHHHHHHHHHHHTTSS-PPPP-

Sequence (303 aa):
IINCGLANQFVASDWLPLYVRRGTELNESLDRALAAANTDGRQAVDGGVVGQVRELYLEHYRPLYLIFDQFEELFILGSSGEQKRFYETLRELLTIGATCKVLIVIREEYIAWLSELEKVVPALFDNRLRVERLNDSHLARIIVGTTRAAGIRLVEPVVTVTRILENIRDRRTGVDLANLQVYLDRLWRADVARQAAEAPAQVTFDPALVDQVGKLANVISAFLDEQVVGIEAALGQRGVVKPQGIPLEVLFALVTEEGTKRNLDIAGLMDAMPGNRNIEEAHLRFCLAEFERLRLVRPLAAG

pLDDT: mean 78.4, std 13.57, range [31.7, 93.69]

Mean predicted aligned error: 13.45 Å

Nearest PDB structures (foldseek):
  3syk-assembly1_A  TM=5.973E-01  e=4.243E-03  Cereibacter sphaeroides
  3syl-assembly1_B  TM=4.854E-01  e=2.725E-03  Cereibacter sphaeroides
  7uqi-assembly1_D  TM=5.045E-01  e=9.728E-03  Saccharomyces cerevisiae
  7uqj-assembly1_B  TM=4.709E-01  e=1.514E-02  Saccharomyces cerevisiae
  1u7d-assembly1_B  TM=3.169E-01  e=2.901E+00  Methanocaldococcus jannaschii